Protein 2YNX (pdb70)

Secondary structure (DSSP, 8-state):
-PEEE-TTTHHHHHT-TT-EEEEEEE-TT-HHHHHHHHHHHHHHHHTTTTEEEEEEETTT-HHHHHHTT--SSSEEEEEETTEEEEEEES---HHHHHHHHHHH-/-PEEE-TTTHHHHHS-TT-EEEEEEE-TT-HHHHHHHHHHHHHHHHTTTTEEEEEEETTT-HHHHHHTT--SSSEEEEEETTEEEEEEES---HHHHHHHHHTT-

B-factor: mean 22.59, std 12.69, range [5.46, 85.67]

CATH classification: 3.40.30.10

Foldseek 3Di:
DEAEDDPVCPQVQQQPAQAKEKEWEDAPPDVLSVVCVVLLVVVCVVQPPRYYYYYDHCVRHVVVCVVVVVPDPRKIFIHHNRDTDDMDHTRDDSVVVVVVRVVRD/DAAEDAPVCPCVVQQAAFAKEKEWEDEPPDVQSVVCPVLLVVVCVVCPPHYHYYYYHCVRHVVVCVVVVNDDDRKIFMGGNNHTDDMDHTDDDSVVVVVVVVVRD

Nearest PDB structures (foldseek):
  2ynx-assembly2_B  TM=9.896E-01  e=2.368E-20  synthetic construct
  4ba7-assembly2_B  TM=9.695E-01  e=3.164E-17  synthetic construct
  3dxb-assembly2_D  TM=9.453E-01  e=8.236E-15  Escherichia coli O157:H7
  1fb6-assembly2_B  TM=9.656E-01  e=2.198E-14  Spinacia oleracea
  2o8v-assembly1_B  TM=9.397E-01  e=1.806E-14  Escherichia coli

Radius of gyration: 17.52 Å; Cα contacts (8 Å, |Δi|>4): 389; chains: 2; bounding box: 39×42×45 Å

Sequence (210 aa):
SVVQLNDDENFDDEVIKKNNNNKVVVVDFWAEWCGPCRRMIAPIIEELAKEYAGKVVFGKLNVDENPEIAAKYGIMMSIPTLLLFFKKNGKVVDQLVGAMMPKEALKERIKKYLSVVQLNDDENFDEEVIKKKNNKVVVVDFWAEWCGPCRMIAPIIEEEELLAKKEYAGKKVVFGKLNVDEENPEIAAKYGIMSIPTLLLFFKNGKKVVDQLVGAMPKKEALKERIKKYL

Solvent-accessible surface area: 10588 Å² total; per-residue (Å²): 113,26,46,115,8,55,97,164,36,8,84,119,5,6,138,75,120,125,62,3,0,1,0,2,0,40,1,106,169,7,47,66,3,125,138,0,31,72,32,2,68,89,0,4,143,84,17,68,58,100,6,20,3,1,19,0,12,25,85,134,11,76,81,11,10,78,152,49,51,29,188,61,37,7,4,0,7,0,0,53,97,21,151,60,42,2,39,0,23,12,30,6,33,64,98,5,0,61,84,8,0,91,100,35,119,113,21,54,116,8,44,86,156,39,6,71,128,28,1,115,105,91,129,54,7,0,0,0,1,0,54,0,106,156,8,30,72,3,143,132,0,30,69,29,1,88,83,0,3,162,82,13,72,77,112,6,38,1,0,18,0,16,21,76,128,12,67,114,14,7,74,136,23,1,16,104,46,33,7,3,1,1,0,1,75,66,16,148,32,34,1,4,14,51,24,51,31,91,64,126,50,1,61,105,54,0,100,120,31,105

Structure (mmCIF, N/CA/C/O backbone):
data_2YNX
#
_entry.id   2YNX
#
_cell.length_a   32.153
_cell.length_b   36.294
_cell.length_c   48.118
_cell.angle_alpha   90.76
_cell.angle_beta   107.97
_cell.angle_gamma   111.01
#
_symmetry.space_group_name_H-M   'P 1'
#
loop_
_entity.id
_entity.type
_entity.pdbx_description
1 polymer 'LACA THIOREDOXIN'
2 non-polymer 'ACETATE ION'
3 non-polymer 'SODIUM ION'
4 water water
#
loop_
_atom_site.group_PDB
_atom_site.id
_atom_site.type_symbol
_atom_site.label_atom_id
_atom_site.label_alt_id
_atom_site.label_comp_id
_atom_site.label_asym_id
_atom_site.label_entity_id
_atom_site.label_seq_id
_atom_site.pdbx_PDB_ins_code
_atom_site.Cartn_x
_atom_site.Cartn_y
_atom_site.Cartn_z
_atom_site.occupancy
_atom_site.B_iso_or_equiv
_atom_site.auth_seq_id
_atom_site.auth_comp_id
_atom_site.auth_asym_id
_atom_site.auth_atom_id
_atom_site.pdbx_PDB_model_num
ATOM 1 N N . SER A 1 2 ? -10.186 -7.928 1.927 1.00 45.98 1 SER A N 1
ATOM 2 C CA . SER A 1 2 ? -10.076 -6.523 2.446 1.00 49.37 1 SER A CA 1
ATOM 3 C C . SER A 1 2 ? -9.319 -5.599 1.494 1.00 45.97 1 SER A C 1
ATOM 4 O O . SER A 1 2 ? -8.176 -5.206 1.752 1.00 50.64 1 SER A O 1
ATOM 14 N N . VAL A 1 3 ? -9.972 -5.228 0.406 1.00 31.05 2 VAL A N 1
ATOM 15 C CA . VAL A 1 3 ? -9.400 -4.254 -0.503 1.00 24.98 2 VAL A CA 1
ATOM 16 C C . VAL A 1 3 ? -9.624 -2.869 0.109 1.00 26.85 2 VAL A C 1
ATOM 17 O O . VAL A 1 3 ? -10.667 -2.619 0.699 1.00 34.32 2 VAL A O 1
ATOM 30 N N . VAL A 1 4 ? -8.633 -1.993 0.005 1.00 17.03 3 VAL A N 1
ATOM 31 C CA . VAL A 1 4 ? -8.705 -0.641 0.546 1.00 19.37 3 VAL A CA 1
ATOM 32 C C . VAL A 1 4 ? -9.069 0.363 -0.547 1.00 16.60 3 VAL A C 1
ATOM 33 O O . VAL A 1 4 ? -8.445 0.376 -1.604 1.00 18.38 3 VAL A O 1
ATOM 46 N N . GLN A 1 5 ? -10.040 1.236 -0.299 1.00 19.77 4 GLN A N 1
ATOM 47 C CA . GLN A 1 5 ? -10.299 2.338 -1.227 1.00 17.85 4 GLN A CA 1
ATOM 48 C C . GLN A 1 5 ? -9.312 3.480 -1.007 1.00 20.56 4 GLN A C 1
ATOM 49 O O . GLN A 1 5 ? -9.212 4.029 0.100 1.00 22.60 4 GLN A O 1
ATOM 63 N N . LEU A 1 6 ? -8.588 3.828 -2.073 1.00 12.78 5 LEU A N 1
ATOM 64 C CA . LEU A 1 6 ? -7.516 4.830 -2.024 1.00 14.65 5 LEU A CA 1
ATOM 65 C C . LEU A 1 6 ? -7.920 6.200 -2.559 1.00 19.07 5 LEU A C 1
ATOM 66 O O . LEU A 1 6 ? -8.698 6.320 -3.519 1.00 21.47 5 LEU A O 1
ATOM 82 N N . ASN A 1 7 ? -7.319 7.217 -1.967 1.00 15.03 6 ASN A N 1
ATOM 83 C CA . ASN A 1 7 ? -7.491 8.592 -2.400 1.00 21.10 6 ASN A CA 1
ATOM 84 C C . ASN A 1 7 ? -6.316 9.431 -1.926 1.00 17.32 6 ASN A C 1
ATOM 85 O O . ASN A 1 7 ? -5.337 8.902 -1.413 1.00 18.70 6 ASN A O 1
ATOM 96 N N . ASP A 1 8 ? -6.412 10.751 -2.084 1.00 21.02 7 ASP A N 1
ATOM 97 C CA A ASP A 1 8 ? -5.316 11.639 -1.703 0.34 24.65 7 ASP A CA 1
ATOM 98 C CA B ASP A 1 8 ? -5.325 11.643 -1.705 0.66 25.86 7 ASP A CA 1
ATOM 99 C C . ASP A 1 8 ? -4.943 11.509 -0.230 1.00 22.42 7 ASP A C 1
ATOM 100 O O . ASP A 1 8 ? -3.777 11.652 0.141 1.00 24.14 7 ASP A O 1
ATOM 117 N N . GLU A 1 9 ? -5.928 11.223 0.606 1.00 19.66 8 GLU A N 1
ATOM 118 C CA . GLU A 1 9 ? -5.720 11.154 2.039 1.00 24.21 8 GLU A CA 1
ATOM 119 C C . GLU A 1 9 ? -4.865 9.983 2.504 1.00 31.41 8 GLU A C 1
ATOM 120 O O . GLU A 1 9 ? -4.001 10.158 3.365 1.00 27.04 8 GLU A O 1
ATOM 132 N N . ASN A 1 10 ? -5.093 8.796 1.946 1.00 22.37 9 ASN A N 1
ATOM 133 C CA . AS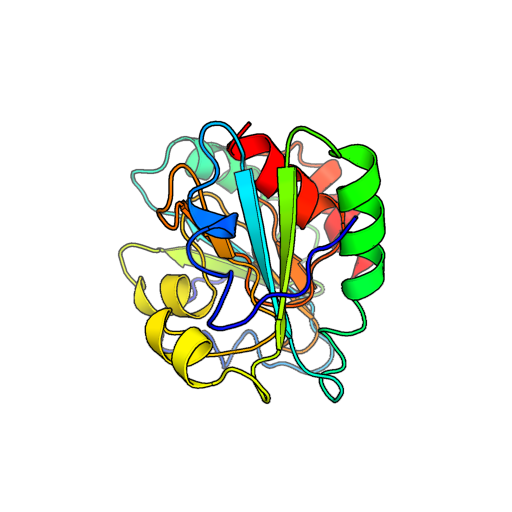N A 1 10 ? -4.402 7.613 2.422 1.00 20.48 9 ASN A CA 1
ATOM 134 C C . ASN A 1 10 ? -3.441 6.950 1.450 1.00 18.64 9 ASN A C 1
ATOM 135 O O . ASN A 1 10 ? -2.882 5.906 1.796 1.00 25.54 9 ASN A O 1
ATOM 146 N N . PHE A 1 11 ? -3.247 7.509 0.247 1.00 14.39 10 PHE A N 1
ATOM 147 C CA . PHE A 1 11 ? -2.469 6.810 -0.786 1.00 16.16 10 PHE A CA 1
ATOM 148 C C . PHE A 1 11 ? -1.043 6.529 -0.300 1.00 19.69 10 PHE A C 1
ATOM 149 O O . PHE A 1 11 ? -0.561 5.412 -0.375 1.00 15.53 10 PHE A O 1
ATOM 166 N N A ASP A 1 12 ? -0.369 7.571 0.182 0.63 22.74 11 ASP A N 1
ATOM 167 N N B ASP A 1 12 ? -0.383 7.563 0.207 0.37 23.53 11 ASP A N 1
ATOM 168 C CA A ASP A 1 12 ? 1.017 7.431 0.630 0.63 27.15 11 ASP A CA 1
ATOM 169 C CA B ASP A 1 12 ? 1.002 7.429 0.640 0.37 25.99 11 ASP A CA 1
ATOM 170 C C A ASP A 1 12 ? 1.133 6.513 1.860 0.63 22.42 11 ASP A C 1
ATOM 171 C C B ASP A 1 12 ? 1.128 6.509 1.857 0.37 22.82 11 ASP A C 1
ATOM 172 O O A ASP A 1 12 ? 2.097 5.756 1.984 0.63 22.18 11 ASP A O 1
ATOM 173 O O B ASP A 1 12 ? 2.092 5.751 1.972 0.37 22.28 11 ASP A O 1
ATOM 190 N N . GLU A 1 13 ? 0.157 6.579 2.762 1.00 19.73 12 GLU A N 1
ATOM 191 C CA . GLU A 1 13 ? 0.128 5.683 3.923 1.00 18.48 12 GLU A CA 1
ATOM 192 C C . GLU A 1 13 ? 0.077 4.218 3.475 1.00 23.35 12 GLU A C 1
ATOM 193 O O . GLU A 1 13 ? 0.850 3.374 3.944 1.00 20.85 12 GLU A O 1
ATOM 206 N N . VAL A 1 14 ? -0.848 3.902 2.563 1.00 14.69 13 VAL A N 1
ATOM 207 C CA . VAL A 1 14 ? -0.966 2.527 2.089 1.00 13.57 13 VAL A CA 1
ATOM 208 C C . VAL A 1 14 ? 0.292 2.061 1.331 1.00 14.61 13 VAL A C 1
ATOM 209 O O . VAL A 1 14 ? 0.775 0.969 1.605 1.00 16.55 13 VAL A O 1
ATOM 222 N N . ILE A 1 15 ? 0.861 2.864 0.425 1.00 12.33 14 ILE A N 1
ATOM 223 C CA . ILE A 1 15 ? 1.963 2.335 -0.388 1.00 18.11 14 ILE A CA 1
ATOM 224 C C . ILE A 1 15 ? 3.284 2.238 0.369 1.00 19.79 14 ILE A C 1
ATOM 225 O O . ILE A 1 15 ? 4.202 1.553 -0.100 1.00 23.03 14 ILE A O 1
ATOM 241 N N . LYS A 1 16 ? 3.383 2.903 1.524 1.00 19.40 15 LYS A N 1
ATOM 242 C CA . LYS A 1 16 ? 4.611 2.873 2.320 1.00 18.87 15 LYS A CA 1
ATOM 243 C C . LYS A 1 16 ? 4.600 1.823 3.438 1.00 21.19 15 LYS A C 1
ATOM 244 O O . LYS A 1 16 ? 5.531 1.786 4.260 1.00 18.65 15 LYS A O 1
ATOM 263 N N . LYS A 1 17 ? 3.559 0.994 3.492 1.00 20.26 16 LYS A N 1
ATOM 264 C CA . LYS A 1 17 ? 3.408 0.055 4.603 1.00 20.54 16 LYS A CA 1
ATOM 265 C C . LYS A 1 17 ? 4.644 -0.843 4.684 1.00 20.82 16 LYS A C 1
ATOM 266 O O . LYS A 1 17 ? 4.996 -1.533 3.746 1.00 24.44 16 LYS A O 1
ATOM 285 N N A ASN A 1 18 ? 5.310 -0.785 5.829 0.27 20.75 17 ASN A N 1
ATOM 286 N N B ASN A 1 18 ? 5.261 -0.866 5.854 0.73 19.76 17 ASN A N 1
ATOM 287 C CA A ASN A 1 18 ? 6.688 -1.255 5.964 0.27 22.13 17 ASN A CA 1
ATOM 288 C CA B ASN A 1 18 ? 6.502 -1.599 6.040 0.73 23.03 17 ASN A CA 1
ATOM 289 C C A ASN A 1 18 ? 7.024 -2.567 5.239 0.27 22.94 17 ASN A C 1
ATOM 290 C C B ASN A 1 18 ? 6.307 -3.095 5.821 0.73 19.56 17 ASN A C 1
ATOM 291 O O A ASN A 1 18 ? 7.643 -2.541 4.174 0.27 25.65 17 ASN A O 1
ATOM 292 O O B ASN A 1 18 ? 5.343 -3.678 6.317 0.73 17.85 17 ASN A O 1
ATOM 307 N N A ASN A 1 19 ? 6.625 -3.700 5.810 0.36 24.61 18 ASN A N 1
ATOM 308 N N B ASN A 1 19 ? 7.236 -3.695 5.078 0.64 25.95 18 ASN A N 1
ATOM 309 C CA A ASN A 1 19 ? 6.960 -5.012 5.242 0.36 29.50 18 ASN A CA 1
ATOM 310 C CA B ASN A 1 19 ? 7.295 -5.152 4.867 0.64 29.27 18 ASN A CA 1
ATOM 311 C C A ASN A 1 19 ? 5.761 -5.640 4.539 0.36 33.67 18 ASN A C 1
ATOM 312 C C B ASN A 1 19 ? 6.037 -5.772 4.234 0.64 34.95 18 ASN A C 1
ATOM 313 O O A ASN A 1 19 ? 5.286 -6.712 4.927 0.36 31.51 18 ASN A O 1
ATOM 314 O O B ASN A 1 19 ? 5.766 -6.966 4.406 0.64 32.43 18 ASN A O 1
ATOM 335 N N . LYS A 1 20 ? 5.276 -4.959 3.504 1.00 28.20 19 LYS A N 1
ATOM 336 C CA . LYS A 1 20 ? 4.153 -5.447 2.718 1.00 27.86 19 LYS A CA 1
ATOM 337 C C . LYS A 1 20 ? 4.475 -5.285 1.234 1.00 24.94 19 LYS A C 1
ATOM 338 O O . LYS A 1 20 ? 5.206 -4.387 0.828 1.00 23.11 19 LYS A O 1
ATOM 358 N N . VAL A 1 21 ? 3.913 -6.164 0.419 1.00 17.20 20 VAL A N 1
ATOM 359 C CA . VAL A 1 21 ? 3.820 -5.907 -0.998 1.00 18.54 20 VAL A CA 1
ATOM 360 C C . VAL A 1 21 ? 2.500 -5.183 -1.140 1.00 16.92 20 VAL A C 1
ATOM 361 O O . VAL A 1 21 ? 1.493 -5.621 -0.589 1.00 21.17 20 VAL A O 1
ATOM 374 N N . VAL A 1 22 ? 2.508 -4.048 -1.823 1.00 12.63 21 VAL A N 1
ATOM 375 C CA . VAL A 1 22 ? 1.262 -3.295 -2.028 1.00 11.27 21 VAL A CA 1
ATOM 376 C C . VAL A 1 22 ? 0.918 -3.274 -3.522 1.00 11.11 21 VAL A C 1
ATOM 377 O O . VAL A 1 22 ? 1.744 -2.890 -4.343 1.00 15.00 21 VAL A O 1
ATOM 390 N N . VAL A 1 23 ? -0.304 -3.687 -3.875 1.00 10.15 22 VAL A N 1
ATOM 391 C CA . VAL A 1 23 ? -0.759 -3.727 -5.242 1.00 9.53 22 VAL A CA 1
ATOM 392 C C . VAL A 1 23 ? -1.867 -2.686 -5.389 1.00 17.02 22 VAL A C 1
ATOM 393 O O . VAL A 1 23 ? -2.836 -2.699 -4.651 1.00 12.25 22 VAL A O 1
ATOM 406 N N . VAL A 1 24 ? -1.672 -1.747 -6.286 1.00 10.80 23 VAL A N 1
ATOM 407 C CA . VAL A 1 24 ? -2.681 -0.685 -6.513 1.00 7.93 23 VAL A CA 1
ATOM 408 C C . VAL A 1 24 ? -3.337 -0.885 -7.873 1.00 8.39 23 VAL A C 1
ATOM 409 O O . VAL A 1 24 ? -2.672 -0.871 -8.913 1.00 10.03 23 VAL A O 1
ATOM 422 N N . ASP A 1 25 ? -4.661 -1.063 -7.866 1.00 8.02 24 ASP A N 1
ATOM 423 C CA . ASP A 1 25 ? -5.465 -1.257 -9.081 1.00 9.51 24 ASP A CA 1
ATOM 424 C C . ASP A 1 25 ? -6.010 0.079 -9.522 1.00 10.61 24 ASP A C 1
ATOM 425 O O . ASP A 1 25 ? -6.872 0.621 -8.842 1.00 9.40 24 ASP A O 1
ATOM 434 N N . PHE A 1 26 ? -5.521 0.582 -10.655 1.00 7.43 25 PHE A N 1
ATOM 435 C CA . PHE A 1 26 ? -6.098 1.783 -11.285 1.00 7.64 25 PHE A CA 1
ATOM 436 C C . PHE A 1 26 ? -7.300 1.420 -12.149 1.00 9.71 25 PHE A C 1
ATOM 437 O O . PHE A 1 26 ? -7.171 0.702 -13.139 1.00 12.33 25 PHE A O 1
ATOM 454 N N . TRP A 1 27 ? -8.466 1.922 -11.787 1.00 8.16 26 TRP A N 1
ATOM 455 C CA . TRP A 1 27 ? -9.682 1.413 -12.405 1.00 9.44 26 TRP A CA 1
ATOM 456 C C . TRP A 1 27 ? -10.698 2.537 -12.601 1.00 10.30 26 TRP A C 1
ATOM 457 O O . TRP A 1 27 ? -10.482 3.665 -12.142 1.00 10.93 26 TRP A O 1
ATOM 478 N N . ALA A 1 28 ? -11.800 2.209 -13.279 1.00 9.96 27 ALA A N 1
ATOM 479 C CA . ALA A 1 28 ? -12.967 3.092 -13.349 1.00 9.24 27 ALA A CA 1
ATOM 480 C C . ALA A 1 28 ? -14.234 2.259 -13.551 1.00 11.36 27 ALA A C 1
ATOM 481 O O . ALA A 1 28 ? -14.182 1.137 -14.084 1.00 13.08 27 ALA A O 1
ATOM 488 N N . GLU A 1 29 ? -15.378 2.817 -13.177 1.00 10.86 28 GLU A N 1
ATOM 489 C CA . GLU A 1 29 ? -16.638 2.074 -13.207 1.00 13.25 28 GLU A CA 1
ATOM 490 C C . GLU A 1 29 ? -17.037 1.597 -14.614 1.00 12.59 28 GLU A C 1
ATOM 491 O O . GLU A 1 29 ? -17.710 0.559 -14.747 1.00 17.74 28 GLU A O 1
ATOM 503 N N . TRP A 1 30 ? -16.629 2.347 -15.629 1.00 12.20 29 TRP A N 1
ATOM 504 C CA . TRP A 1 30 ? -17.068 2.118 -17.009 1.00 14.30 29 TRP A CA 1
ATOM 505 C C . TRP A 1 30 ? -16.116 1.210 -17.764 1.00 17.83 29 TRP A C 1
ATOM 506 O O . TRP A 1 30 ? -16.350 0.878 -18.922 1.00 16.07 29 TRP A O 1
ATOM 527 N N . CYS A 1 31 ? -15.042 0.782 -17.099 1.00 14.58 30 CYS A N 1
ATOM 528 C CA . CYS A 1 31 ? -13.965 0.074 -17.782 1.00 13.13 30 CYS A CA 1
ATOM 529 C C . CYS A 1 31 ? -14.201 -1.423 -17.718 1.00 9.78 30 CYS A C 1
ATOM 530 O O . CYS A 1 31 ? -14.120 -2.030 -16.656 1.00 11.41 30 CYS A O 1
ATOM 537 N N . GLY A 1 32 ? -14.587 -2.015 -18.850 1.00 10.11 31 GLY A N 1
ATOM 538 C CA . GLY A 1 32 ? -14.923 -3.430 -18.865 1.00 11.60 31 GLY A CA 1
ATOM 539 C C . GLY A 1 32 ? -13.818 -4.364 -18.398 1.00 9.35 31 GLY A C 1
ATOM 540 O O . GLY A 1 32 ? -14.037 -5.251 -17.568 1.00 9.62 31 GLY A O 1
ATOM 544 N N . PRO A 1 33 ? -12.61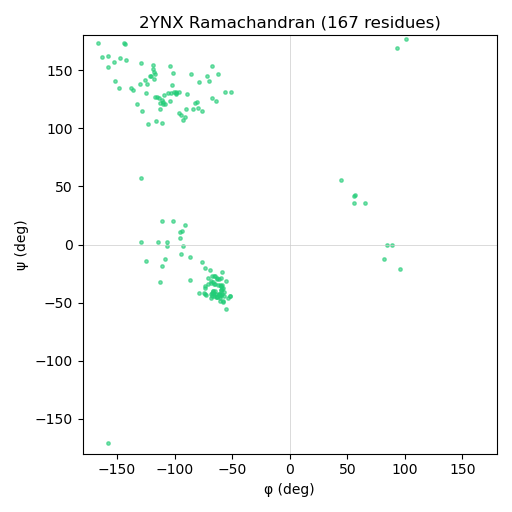1 -4.191 -18.927 1.00 12.75 32 PRO A N 1
ATOM 545 C CA . PRO A 1 33 ? -11.526 -5.057 -18.438 1.00 12.37 32 PRO A CA 1
ATOM 546 C C . PRO A 1 33 ? -11.263 -4.900 -16.943 1.00 11.29 32 PRO A C 1
ATOM 547 O O . PRO A 1 33 ? -10.935 -5.883 -16.250 1.00 11.16 32 PRO A O 1
ATOM 558 N N . CYS A 1 34 ? -11.419 -3.678 -16.424 1.00 9.60 33 CYS A N 1
ATOM 559 C CA . CYS A 1 34 ? -11.270 -3.455 -14.974 1.00 9.71 33 CYS A CA 1
ATOM 560 C C . CYS A 1 34 ? -12.293 -4.257 -14.196 1.00 10.33 33 CYS A C 1
ATOM 561 O O . CYS A 1 34 ? -11.972 -4.824 -13.148 1.00 9.43 33 CYS A O 1
ATOM 568 N N . ARG A 1 35 ? -13.555 -4.297 -14.666 1.00 10.12 34 ARG A N 1
ATOM 569 C CA A ARG A 1 35 ? -14.551 -5.061 -13.952 0.38 9.55 34 ARG A CA 1
ATOM 570 C CA B ARG A 1 35 ? -14.593 -5.069 -14.002 0.62 9.31 34 ARG A CA 1
ATOM 571 C C . ARG A 1 35 ? -14.270 -6.562 -13.998 1.00 10.35 34 ARG A C 1
ATOM 572 O O . ARG A 1 35 ? -14.678 -7.305 -13.106 1.00 10.83 34 ARG A O 1
ATOM 613 N N . MET A 1 36 ? -13.577 -7.006 -15.032 1.00 11.99 35 MET A N 1
ATOM 614 C CA . MET A 1 36 ? -13.291 -8.424 -15.192 1.00 10.24 35 MET A CA 1
ATOM 615 C C . MET A 1 36 ? -12.324 -8.856 -14.078 1.00 9.60 35 MET A C 1
ATOM 616 O O . MET A 1 36 ? -12.463 -9.931 -13.497 1.00 15.12 35 MET A O 1
ATOM 630 N N . ILE A 1 37 ? -11.334 -8.022 -13.799 1.00 9.64 36 ILE A N 1
ATOM 631 C CA . ILE A 1 37 ? -10.318 -8.386 -12.802 1.00 8.25 36 ILE A CA 1
ATOM 632 C C . ILE A 1 37 ? -10.657 -8.056 -11.348 1.00 8.27 36 ILE A C 1
ATOM 633 O O . ILE A 1 37 ? -10.019 -8.564 -10.425 1.00 9.15 36 ILE A O 1
ATOM 649 N N . ALA A 1 38 ? -11.729 -7.272 -11.128 1.00 9.67 37 ALA A N 1
ATOM 650 C CA . ALA A 1 38 ? -12.151 -6.908 -9.786 1.00 12.20 37 ALA A CA 1
ATOM 651 C C . ALA A 1 38 ? -12.361 -8.118 -8.842 1.00 14.71 37 ALA A C 1
ATOM 652 O O . ALA A 1 38 ? -11.859 -8.114 -7.729 1.00 10.52 37 ALA A O 1
ATOM 659 N N . PRO A 1 39 ? -13.049 -9.167 -9.300 1.00 11.54 38 PRO A N 1
ATOM 660 C CA . PRO A 1 39 ? -13.249 -10.325 -8.426 1.00 11.99 38 PRO A CA 1
ATOM 661 C C . PRO A 1 39 ? -11.996 -11.131 -8.176 1.00 15.85 38 PRO A C 1
ATOM 662 O O . PRO A 1 39 ? -11.889 -11.741 -7.112 1.00 12.55 38 PRO A O 1
ATOM 673 N N . ILE A 1 40 ? -11.074 -11.124 -9.139 1.00 9.07 39 ILE A N 1
ATOM 674 C CA . ILE A 1 40 ? -9.792 -11.808 -9.024 1.00 10.61 39 ILE A CA 1
ATOM 675 C C . ILE A 1 40 ? -8.980 -11.135 -7.924 1.00 10.40 39 ILE A C 1
ATOM 676 O O . ILE A 1 40 ? -8.365 -11.792 -7.061 1.00 12.46 39 ILE A O 1
ATOM 692 N N . ILE A 1 41 ? -8.987 -9.807 -7.940 1.00 11.08 40 ILE A N 1
ATOM 693 C CA . ILE A 1 41 ? -8.327 -9.044 -6.900 1.00 8.93 40 ILE A CA 1
ATOM 694 C C . ILE A 1 41 ? -8.934 -9.345 -5.513 1.00 10.48 40 ILE A C 1
ATOM 695 O O . ILE A 1 41 ? -8.180 -9.545 -4.543 1.00 13.22 40 ILE A O 1
ATOM 711 N N . GLU A 1 42 ? -10.262 -9.356 -5.409 1.00 12.33 41 GLU A N 1
ATOM 712 C CA . GLU A 1 42 ? -10.917 -9.680 -4.121 1.00 15.05 41 GLU A CA 1
ATOM 713 C C . GLU A 1 42 ? -10.493 -11.055 -3.599 1.00 12.43 41 GLU A C 1
ATOM 714 O O . GLU A 1 42 ? -10.311 -11.237 -2.388 1.00 15.76 41 GLU A O 1
ATOM 726 N N . GLU A 1 43 ? -10.384 -12.032 -4.490 1.00 13.17 42 GLU A N 1
ATOM 727 C CA . GLU A 1 43 ? -10.021 -13.392 -4.083 1.00 11.31 42 GLU A CA 1
ATOM 728 C C . GLU A 1 43 ? -8.575 -13.436 -3.588 1.00 15.46 42 GLU A C 1
ATOM 729 O O . GLU A 1 43 ? -8.283 -14.007 -2.547 1.00 11.48 42 GLU A O 1
ATOM 741 N N . LEU A 1 44 ? -7.668 -12.814 -4.331 1.00 12.08 43 LEU A N 1
ATOM 742 C CA . LEU A 1 44 ? -6.275 -12.780 -3.905 1.00 12.81 43 LEU A CA 1
ATOM 743 C C . LEU A 1 44 ? -6.091 -11.951 -2.620 1.00 16.23 43 LEU A C 1
ATOM 744 O O . LEU A 1 44 ? -5.213 -12.255 -1.814 1.00 10.98 43 LEU A O 1
ATOM 760 N N . ALA A 1 45 ? -6.908 -10.909 -2.419 1.00 14.64 44 ALA A N 1
ATOM 761 C CA . ALA A 1 45 ? -6.804 -10.118 -1.192 1.00 12.49 44 ALA A CA 1
ATOM 762 C C . ALA A 1 45 ? -7.116 -11.019 0.014 1.00 15.75 44 ALA A C 1
ATOM 763 O O . ALA A 1 45 ? -6.555 -10.851 1.091 1.00 15.65 44 ALA A O 1
ATOM 770 N N . LYS A 1 46 ? -8.026 -11.973 -0.146 1.00 12.85 45 LYS A N 1
ATOM 771 C CA . LYS A 1 46 ? -8.283 -12.899 0.945 1.00 13.98 45 LYS A CA 1
ATOM 772 C C . LYS A 1 46 ? -7.132 -13.915 1.132 1.00 13.25 45 LYS A C 1
ATOM 773 O O . LYS A 1 46 ? -6.728 -14.205 2.260 1.00 14.68 45 LYS A O 1
ATOM 792 N N . GLU A 1 47 ? -6.621 -14.452 0.029 1.00 14.17 46 GLU A N 1
ATOM 793 C CA . GLU A 1 47 ? -5.617 -15.501 0.075 1.00 14.78 46 GLU A CA 1
ATOM 794 C C . GLU A 1 47 ? -4.332 -14.973 0.682 1.00 20.93 46 GLU A C 1
ATOM 795 O O . GLU A 1 47 ? -3.634 -15.711 1.361 1.00 17.77 46 GLU A O 1
ATOM 807 N N . TYR A 1 48 ? -4.036 -13.697 0.435 1.00 11.97 47 TYR A N 1
ATOM 808 C CA . TYR A 1 48 ? -2.802 -13.089 0.887 1.00 12.85 47 TYR A CA 1
ATOM 809 C C . TYR A 1 48 ? -2.995 -12.043 1.975 1.00 13.80 47 TYR A C 1
ATOM 810 O O . TYR A 1 48 ? -2.088 -11.238 2.213 1.00 17.74 47 TYR A O 1
ATOM 828 N N . ALA A 1 49 ? -4.140 -12.085 2.677 1.00 14.56 48 ALA A N 1
ATOM 829 C CA . ALA A 1 49 ? -4.400 -11.105 3.743 1.00 18.48 48 ALA A CA 1
ATOM 830 C C . ALA A 1 49 ? -3.264 -11.148 4.761 1.00 17.30 48 ALA A C 1
ATOM 831 O O . ALA A 1 49 ? -2.852 -12.224 5.194 1.00 19.95 48 ALA A O 1
ATOM 838 N N . GLY A 1 50 ? -2.738 -9.988 5.110 1.00 20.50 49 GLY A N 1
ATOM 839 C CA . GLY A 1 50 ? -1.662 -9.947 6.079 1.00 28.11 49 GLY A CA 1
ATOM 840 C C . GLY A 1 50 ? -0.284 -9.895 5.448 1.00 34.98 49 GLY A C 1
ATOM 841 O O . GLY A 1 50 ? 0.678 -9.474 6.102 1.00 35.96 49 GLY A O 1
ATOM 845 N N . LYS A 1 51 ? -0.176 -10.312 4.186 1.00 19.91 50 LYS A N 1
ATOM 846 C CA . LYS A 1 51 ? 1.111 -10.301 3.495 1.00 12.51 50 LYS A CA 1
ATOM 847 C C . LYS A 1 51 ? 1.133 -9.303 2.362 1.00 17.96 50 LYS A C 1
ATOM 848 O O . LYS A 1 51 ? 2.189 -8.721 2.019 1.00 16.91 50 LYS A O 1
ATOM 867 N N . VAL A 1 52 ? -0.031 -9.132 1.751 1.00 12.42 51 VAL A N 1
ATOM 868 C CA . VAL A 1 52 ? -0.146 -8.250 0.619 1.00 18.58 51 VAL A CA 1
ATOM 869 C C . VAL A 1 52 ? -1.323 -7.306 0.860 1.00 17.62 51 VAL A C 1
ATOM 870 O O . VAL A 1 52 ? -2.370 -7.723 1.311 1.00 18.38 51 VAL A O 1
ATOM 883 N N . VAL A 1 53 ? -1.156 -6.037 0.539 1.00 12.53 52 VAL A N 1
ATOM 884 C CA . VAL A 1 53 ? -2.266 -5.089 0.646 1.00 18.67 52 VAL A CA 1
ATOM 885 C C . VAL A 1 53 ? -2.744 -4.687 -0.746 1.00 15.09 52 VAL A C 1
ATOM 886 O O . VAL A 1 53 ? -1.934 -4.304 -1.577 1.00 13.58 52 VAL A O 1
ATOM 899 N N . PHE A 1 54 ? -4.049 -4.790 -0.996 1.00 12.72 53 PHE A N 1
ATOM 900 C CA . PHE A 1 54 ? -4.614 -4.420 -2.303 1.00 13.50 53 PHE A CA 1
ATOM 901 C C . PHE A 1 54 ? -5.398 -3.130 -2.182 1.00 14.29 53 PHE A C 1
ATOM 902 O O . PHE A 1 54 ? -6.343 -3.056 -1.394 1.00 18.91 53 PHE A O 1
ATOM 919 N N . GLY A 1 55 ? -5.007 -2.120 -2.944 1.00 12.88 54 GLY A N 1
ATOM 920 C CA . GLY A 1 55 ? -5.732 -0.850 -2.922 1.00 15.03 54 GLY A CA 1
ATOM 921 C C . GLY A 1 55 ? -6.343 -0.532 -4.274 1.00 17.31 54 GLY A C 1
ATOM 922 O O . GLY A 1 55 ? -5.802 -0.890 -5.321 1.00 15.90 54 GLY A O 1
ATOM 926 N N . LYS A 1 56 ? -7.500 0.124 -4.246 1.00 15.15 55 LYS A N 1
ATOM 927 C CA . LYS A 1 56 ? -8.173 0.522 -5.471 1.00 13.89 55 LYS A CA 1
ATOM 928 C C . LYS A 1 56 ? -8.140 2.034 -5.653 1.00 9.81 55 LYS A C 1
ATOM 929 O O . LYS A 1 56 ? -8.560 2.802 -4.759 1.00 12.55 55 LYS A O 1
ATOM 948 N N . LEU A 1 57 ? -7.620 2.452 -6.800 1.00 8.44 56 LEU A N 1
ATOM 949 C CA . LEU A 1 57 ? -7.498 3.883 -7.147 1.00 8.62 56 LEU A CA 1
ATOM 950 C C . LEU A 1 57 ? -8.374 4.186 -8.363 1.00 8.85 56 LEU A C 1
ATOM 951 O O . LEU A 1 57 ? -8.095 3.750 -9.466 1.00 11.00 56 LEU A O 1
ATOM 967 N N . ASN A 1 58 ? -9.493 4.859 -8.120 1.00 10.50 57 ASN A N 1
ATOM 968 C CA . ASN A 1 58 ? -10.405 5.198 -9.186 1.00 10.29 57 ASN A CA 1
ATOM 969 C C . ASN A 1 58 ? -9.871 6.421 -9.909 1.00 10.12 57 ASN A C 1
ATOM 970 O O . ASN A 1 58 ? -9.752 7.506 -9.303 1.00 11.18 57 ASN A O 1
ATOM 981 N N . VAL A 1 59 ? -9.559 6.254 -11.194 1.00 9.78 58 VAL A N 1
ATOM 982 C CA . VAL A 1 59 ? -8.871 7.294 -11.929 1.00 9.67 58 VAL A CA 1
ATOM 983 C C . VAL A 1 59 ? -9.783 8.485 -12.253 1.00 10.46 58 VAL A C 1
ATOM 984 O O . VAL A 1 59 ? -9.275 9.545 -12.543 1.00 11.34 58 VAL A O 1
ATOM 997 N N . ASP A 1 60 ? -11.094 8.288 -12.216 1.00 11.04 59 ASP A N 1
ATOM 998 C CA . ASP A 1 60 ? -12.011 9.409 -12.472 1.00 12.04 59 ASP A CA 1
ATOM 999 C C . ASP A 1 60 ? -12.021 10.360 -11.271 1.00 16.46 59 ASP A C 1
ATOM 1000 O O . ASP A 1 60 ? -12.166 11.590 -11.411 1.00 15.54 59 ASP A O 1
ATOM 1009 N N . GLU A 1 61 ? -11.900 9.759 -10.089 1.00 13.38 60 GLU A N 1
ATOM 1010 C CA . GLU A 1 61 ? -11.977 10.444 -8.806 1.00 13.89 60 GLU A CA 1
ATOM 1011 C C . GLU A 1 61 ? -10.626 11.009 -8.365 1.00 13.66 60 GLU A C 1
ATOM 1012 O O . GLU A 1 61 ? -10.553 12.053 -7.709 1.00 14.37 60 GLU A O 1
ATOM 1024 N N . ASN A 1 62 ? -9.560 10.333 -8.765 1.00 12.28 61 ASN A N 1
ATOM 1025 C CA . ASN A 1 62 ? -8.198 10.737 -8.406 1.00 13.61 61 ASN A CA 1
ATOM 1026 C C . ASN A 1 62 ? -7.251 10.817 -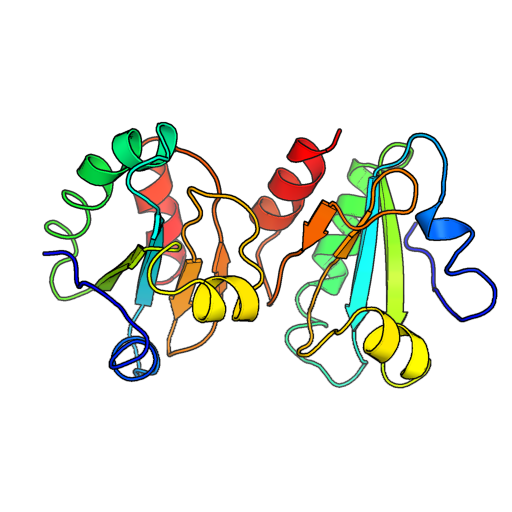9.625 1.00 16.36 61 ASN A C 1
ATOM 1027 O O . ASN A 1 62 ? -6.226 10.141 -9.679 1.00 13.90 61 ASN A O 1
ATOM 1038 N N . PRO A 1 63 ? -7.597 11.633 -10.625 1.00 12.32 62 PRO A N 1
ATOM 1039 C CA . PRO A 1 63 ? -6.775 11.752 -11.838 1.00 14.12 62 PRO A CA 1
ATOM 1040 C C . PRO A 1 63 ? -5.342 12.209 -11.578 1.00 15.10 62 PRO A C 1
ATOM 1041 O O . PRO A 1 63 ? -4.441 11.742 -12.285 1.00 18.57 62 PRO A O 1
ATOM 1052 N N . GLU A 1 64 ? -5.132 13.087 -10.588 1.00 16.15 63 GLU A N 1
ATOM 1053 C CA . GLU A 1 64 ? -3.794 13.570 -10.255 1.00 14.83 63 GLU A CA 1
ATOM 1054 C C . GLU A 1 64 ? -2.883 12.420 -9.864 1.00 13.70 63 GLU A C 1
ATOM 1055 O O . GLU A 1 64 ? -1.672 12.454 -10.129 1.00 12.42 63 GLU A O 1
ATOM 1067 N N . ILE A 1 65 ? -3.444 11.420 -9.194 1.00 14.59 64 ILE A N 1
ATOM 1068 C CA . ILE A 1 65 ? -2.624 10.276 -8.739 1.00 19.16 64 ILE A CA 1
ATOM 1069 C C . ILE A 1 65 ? -2.257 9.372 -9.921 1.00 15.22 64 ILE A C 1
ATOM 1070 O O . ILE A 1 65 ? -1.094 8.933 -10.044 1.00 15.87 64 ILE A O 1
ATOM 1086 N N . ALA A 1 66 ? -3.216 9.114 -10.804 1.00 11.39 65 ALA A N 1
ATOM 1087 C CA . ALA A 1 66 ? -2.906 8.391 -12.046 1.00 12.07 65 ALA A CA 1
ATOM 1088 C C . ALA A 1 66 ? -1.851 9.139 -12.884 1.00 16.38 65 ALA A C 1
ATOM 1089 O O . ALA A 1 66 ? -0.939 8.534 -13.458 1.00 15.15 65 ALA A O 1
ATOM 1096 N N . ALA A 1 67 ? -1.987 10.455 -12.975 1.00 13.88 66 ALA A N 1
ATOM 1097 C CA . ALA A 1 67 ? -0.994 11.257 -13.703 1.00 16.64 66 ALA A CA 1
ATOM 1098 C C . ALA A 1 67 ? 0.398 11.114 -13.078 1.00 13.99 66 ALA A C 1
ATOM 1099 O O . ALA A 1 67 ? 1.410 11.004 -13.778 1.00 17.28 66 ALA A O 1
ATOM 1106 N N . LYS A 1 68 ? 0.453 11.177 -11.758 1.00 12.60 67 LYS A N 1
ATOM 1107 C CA . LYS A 1 68 ? 1.728 11.187 -11.047 1.00 13.70 67 LYS A CA 1
ATOM 1108 C C . LYS A 1 68 ? 2.515 9.921 -11.360 1.00 13.58 67 LYS A C 1
ATOM 1109 O O . LYS A 1 68 ? 3.757 9.950 -11.520 1.00 16.37 67 LYS A O 1
ATOM 1128 N N . TYR A 1 69 ? 1.792 8.805 -11.441 1.00 11.92 68 TYR A N 1
ATOM 1129 C CA . TYR A 1 69 ? 2.435 7.507 -11.691 1.00 11.24 68 TYR A CA 1
ATOM 1130 C C . TYR A 1 69 ? 2.478 7.128 -13.178 1.00 16.34 68 TYR A C 1
ATOM 1131 O O . TYR A 1 69 ? 2.818 5.993 -13.524 1.00 17.23 68 TYR A O 1
ATOM 1149 N N . GLY A 1 70 ? 2.159 8.088 -14.034 1.00 14.08 69 GLY A N 1
ATOM 1150 C CA . GLY A 1 70 ? 2.234 7.912 -15.467 1.00 17.30 69 GLY A CA 1
ATOM 1151 C C . GLY A 1 70 ? 1.413 6.742 -15.991 1.00 20.74 69 GLY A C 1
ATOM 1152 O O . GLY A 1 70 ? 1.880 5.994 -16.874 1.00 15.09 69 GLY A O 1
ATOM 1156 N N . ILE A 1 71 ? 0.186 6.596 -15.459 1.00 9.61 70 ILE A N 1
ATOM 1157 C CA . ILE A 1 71 ? -0.714 5.525 -15.858 1.00 8.17 70 ILE A CA 1
ATOM 1158 C C . ILE A 1 71 ? -1.375 5.897 -17.195 1.00 12.35 70 ILE A C 1
ATOM 1159 O O . ILE A 1 71 ? -2.389 6.657 -17.235 1.00 11.95 70 ILE A O 1
ATOM 1175 N N A MET A 1 72 ? -0.823 5.371 -18.285 0.34 9.32 71 MET A N 1
ATOM 1176 N N B MET A 1 72 ? -0.820 5.346 -18.271 0.66 7.80 71 MET A N 1
ATOM 1177 C CA A MET A 1 72 ? -1.275 5.733 -19.627 0.34 10.17 71 MET A CA 1
ATOM 1178 C CA B MET A 1 72 ? -1.233 5.670 -19.636 0.66 8.15 71 MET A CA 1
ATOM 1179 C C A MET A 1 72 ? -2.478 4.906 -20.106 0.34 8.47 71 MET A C 1
ATOM 1180 C C B MET A 1 72 ? -2.469 4.900 -20.104 0.66 8.46 71 MET A C 1
ATOM 1181 O O A MET A 1 72 ? -3.147 5.274 -21.078 0.34 8.42 71 MET A O 1
ATOM 1182 O O B MET A 1 72 ? -3.142 5.289 -21.070 0.66 8.22 71 MET A O 1
ATOM 1209 N N . SER A 1 73 ? -2.744 3.789 -19.436 1.00 8.24 72 SER A N 1
ATOM 1210 C CA . SER A 1 73 ? -3.844 2.926 -19.806 1.00 10.27 72 SER A CA 1
ATOM 1211 C C . SER A 1 73 ? -4.402 2.217 -18.574 1.00 8.31 72 SER A C 1
ATOM 1212 O O . SER A 1 73 ? -3.662 1.826 -17.672 1.00 10.34 72 SER A O 1
ATOM 1221 N N . ILE A 1 74 ? -5.704 2.004 -18.540 1.00 7.09 73 ILE A N 1
ATOM 1222 C CA . ILE A 1 74 ? -6.291 1.106 -17.524 1.00 7.07 73 ILE A CA 1
ATOM 1223 C C . ILE A 1 74 ? -6.999 -0.086 -18.216 1.00 8.87 73 ILE A C 1
ATOM 1224 O O . ILE A 1 74 ? -7.498 0.045 -19.336 1.00 9.38 73 ILE A O 1
ATOM 1240 N N . PRO A 1 75 ? -7.048 -1.244 -17.542 1.00 8.05 74 PRO A N 1
ATOM 1241 C CA . PRO A 1 75 ? -6.526 -1.531 -16.203 1.00 7.82 74 PRO A CA 1
ATOM 1242 C C . PRO A 1 75 ? -4.986 -1.555 -16.145 1.00 9.08 74 PRO A C 1
ATOM 1243 O O . PRO A 1 75 ? -4.366 -1.989 -17.098 1.00 7.64 74 PRO A O 1
ATOM 1254 N N . THR A 1 76 ? -4.414 -1.013 -15.071 1.00 7.38 75 THR A N 1
ATOM 1255 C CA . THR A 1 76 ? -2.996 -1.185 -14.704 1.00 6.10 75 THR A CA 1
ATOM 1256 C C . THR A 1 76 ? -2.943 -1.462 -13.206 1.00 8.56 75 THR A C 1
ATOM 1257 O O . THR A 1 76 ? -3.638 -0.829 -12.413 1.00 7.31 75 THR A O 1
ATOM 1268 N N . LEU A 1 77 ? -2.169 -2.485 -12.836 1.00 5.91 76 LEU A N 1
ATOM 1269 C CA A LEU A 1 77 ? -1.856 -2.744 -11.444 0.39 7.86 76 LEU A CA 1
ATOM 1270 C CA B LEU A 1 77 ? -1.850 -2.782 -11.449 0.61 8.44 76 LEU A CA 1
ATOM 1271 C C . LEU A 1 77 ? -0.394 -2.411 -11.216 1.00 9.93 76 LEU A C 1
ATOM 1272 O O . LEU A 1 77 ? 0.479 -2.927 -11.911 1.00 10.08 76 LEU A O 1
ATOM 1303 N N . LEU A 1 78 ? -0.128 -1.520 -10.247 1.00 8.61 77 LEU A N 1
ATOM 1304 C CA . LEU A 1 78 ? 1.252 -1.181 -9.874 1.00 8.30 77 LEU A CA 1
ATOM 1305 C C . LEU A 1 78 ? 1.600 -1.902 -8.599 1.00 11.77 77 LEU A C 1
ATOM 1306 O O . LEU A 1 78 ? 0.798 -1.980 -7.665 1.00 12.28 77 LEU A O 1
ATOM 1322 N N . PHE A 1 79 ? 2.803 -2.450 -8.544 1.00 12.68 78 PHE A N 1
ATOM 1323 C CA . PHE A 1 79 ? 3.288 -3.105 -7.349 1.00 14.89 78 PHE A CA 1
ATOM 1324 C C . PHE A 1 79 ? 4.331 -2.248 -6.637 1.00 13.40 78 PHE A C 1
ATOM 1325 O O . PHE A 1 79 ? 5.288 -1.768 -7.262 1.00 14.42 78 PHE A O 1
ATOM 1342 N N . PHE A 1 80 ? 4.137 -2.069 -5.339 1.00 12.97 79 PHE A N 1
ATOM 1343 C CA . PHE A 1 80 ? 5.074 -1.311 -4.520 1.00 19.84 79 PHE A CA 1
ATOM 1344 C C . PHE A 1 80 ? 5.695 -2.172 -3.439 1.00 18.36 79 PHE A C 1
ATOM 1345 O O . PHE A 1 80 ? 5.067 -3.088 -2.884 1.00 17.53 79 PHE A O 1
ATOM 136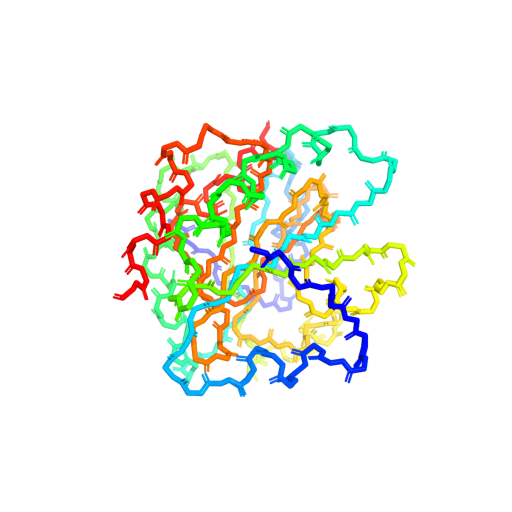2 N N . LYS A 1 81 ? 6.931 -1.826 -3.103 1.00 27.23 80 LYS A N 1
ATOM 1363 C CA A LYS A 1 81 ? 7.649 -2.430 -1.996 0.17 30.09 80 LYS A CA 1
ATOM 1364 C CA B LYS A 1 81 ? 7.604 -2.427 -1.972 0.83 28.73 80 LYS A CA 1
ATOM 1365 C C . LYS A 1 81 ? 8.383 -1.302 -1.307 1.00 35.14 80 LYS A C 1
ATOM 1366 O O . LYS A 1 81 ? 9.203 -0.639 -1.941 1.00 30.42 80 LYS A O 1
ATOM 1403 N N . ASN A 1 82 ? 8.065 -1.066 -0.041 1.00 38.02 81 ASN A N 1
ATOM 1404 C CA . ASN A 1 82 ? 8.694 0.008 0.710 1.00 49.71 81 ASN A CA 1
ATOM 1405 C C . ASN A 1 82 ? 8.529 1.358 0.026 1.00 43.35 81 ASN A C 1
ATOM 1406 O O . ASN A 1 82 ? 9.458 2.163 -0.028 1.00 39.75 81 ASN A O 1
ATOM 1417 N N . GLY A 1 83 ? 7.340 1.612 -0.501 1.00 36.70 82 GLY A N 1
ATOM 1418 C CA . GLY A 1 83 ? 7.031 2.940 -0.986 1.00 34.01 82 GLY A CA 1
ATOM 1419 C C . GLY A 1 83 ? 7.506 3.211 -2.398 1.00 32.43 82 GLY A C 1
ATOM 1420 O O . GLY A 1 83 ? 7.264 4.297 -2.913 1.00 33.55 82 GLY A O 1
ATOM 1424 N N . LYS A 1 84 ? 8.159 2.235 -3.037 1.00 27.97 83 LYS A N 1
ATOM 1425 C CA . LYS A 1 84 ? 8.593 2.402 -4.430 1.00 22.12 83 LYS A CA 1
ATOM 1426 C C . LYS A 1 84 ? 8.005 1.374 -5.399 1.00 23.26 83 LYS A C 1
ATOM 1427 O O . LYS A 1 84 ? 7.816 0.213 -5.042 1.00 20.29 83 LYS A O 1
ATOM 1446 N N . VAL A 1 85 ? 7.730 1.817 -6.630 1.00 25.57 84 VAL A N 1
ATOM 1447 C CA . VAL A 1 85 ? 7.247 0.925 -7.683 1.00 25.24 84 VAL A CA 1
ATOM 1448 C C . VAL A 1 85 ? 8.308 -0.109 -8.028 1.00 24.02 84 VAL A C 1
ATOM 1449 O O . VAL A 1 85 ? 9.449 0.236 -8.382 1.00 27.08 84 VAL A O 1
ATOM 1462 N N . VAL A 1 86 ? 7.934 -1.376 -7.914 1.00 17.06 85 VAL A N 1
ATOM 1463 C CA . VAL A 1 86 ? 8.801 -2.471 -8.329 1.00 21.74 85 VAL A CA 1
ATOM 1464 C C . VAL A 1 86 ? 8.333 -3.235 -9.562 1.00 25.04 85 VAL A C 1
ATOM 1465 O O . VAL A 1 86 ? 9.128 -3.922 -10.178 1.00 18.08 85 VAL A O 1
ATOM 1478 N N . ASP A 1 87 ? 7.055 -3.126 -9.934 1.00 16.54 86 ASP A N 1
ATOM 1479 C CA . ASP A 1 87 ? 6.564 -3.875 -11.081 1.00 15.01 86 ASP A CA 1
ATOM 1480 C C . ASP A 1 87 ? 5.198 -3.332 -11.477 1.00 11.15 86 ASP A C 1
ATOM 1481 O O . ASP A 1 87 ? 4.654 -2.444 -10.811 1.00 12.60 86 ASP A O 1
ATOM 1490 N N . GLN A 1 88 ? 4.689 -3.823 -12.598 1.00 11.49 87 GLN A N 1
ATOM 1491 C CA . GLN A 1 88 ? 3.372 -3.430 -13.052 1.00 11.45 87 GLN A CA 1
ATOM 1492 C C . GLN A 1 88 ? 2.830 -4.513 -13.989 1.00 15.21 87 GLN A C 1
ATOM 1493 O O . GLN A 1 88 ? 3.569 -5.253 -14.658 1.00 15.94 87 GLN A O 1
ATOM 1507 N N . LEU A 1 89 ? 1.514 -4.603 -14.028 1.00 7.77 88 LEU A N 1
ATOM 1508 C CA . LEU A 1 89 ? 0.846 -5.504 -14.928 1.00 9.34 88 LEU A CA 1
ATOM 1509 C C . LEU A 1 89 ? -0.158 -4.623 -15.649 1.00 14.30 88 LEU A C 1
ATOM 1510 O O . LEU A 1 89 ? -1.066 -4.071 -15.015 1.00 12.28 88 LEU A O 1
ATOM 1526 N N . VAL A 1 90 ? 0.035 -4.464 -16.946 1.00 11.00 89 VAL A N 1
ATOM 1527 C CA . VAL A 1 90 ? -0.895 -3.686 -17.780 1.00 7.37 89 VAL A CA 1
ATOM 1528 C C . VAL A 1 90 ? -1.869 -4.599 -18.535 1.00 17.63 89 VAL A C 1
ATOM 1529 O O . VAL A 1 90 ? -1.439 -5.569 -19.157 1.00 19.60 89 VAL A O 1
ATOM 1542 N N . GLY A 1 91 ? -3.164 -4.292 -18.467 1.00 9.97 90 GLY A N 1
ATOM 1543 C CA . GLY A 1 91 ? -4.181 -5.104 -19.143 1.00 12.05 90 GLY A CA 1
ATOM 1544 C C . GLY A 1 91 ? -4.960 -6.075 -18.252 1.00 15.07 90 GLY A C 1
ATOM 1545 O O . GLY A 1 91 ? -4.692 -6.213 -17.062 1.00 14.57 90 GLY A O 1
ATOM 1549 N N . ALA A 1 92 ? -5.936 -6.782 -18.834 1.00 15.02 91 ALA A N 1
ATOM 1550 C CA . ALA A 1 92 ? -6.819 -7.682 -18.051 1.00 17.84 91 ALA A CA 1
ATOM 1551 C C . ALA A 1 92 ? -6.422 -9.178 -18.004 1.00 24.21 91 ALA A C 1
ATOM 1552 O O . ALA A 1 92 ? -7.012 -10.019 -18.688 1.00 27.43 91 ALA A O 1
ATOM 1559 N N A MET A 1 93 ? -5.501 -9.475 -17.099 0.63 13.81 92 MET A N 1
ATOM 1560 N N B MET A 1 93 ? -5.446 -9.502 -17.168 0.37 13.22 92 MET A N 1
ATOM 1561 C CA A MET A 1 93 ? -4.825 -10.757 -16.957 0.63 12.50 92 MET A CA 1
ATOM 1562 C CA B MET A 1 93 ? -4.860 -10.837 -17.116 0.37 11.85 92 MET A CA 1
ATOM 1563 C C A MET A 1 93 ? -5.584 -11.758 -16.079 0.63 9.12 92 MET A C 1
ATOM 1564 C C B MET A 1 93 ? -5.592 -11.756 -16.153 0.37 12.67 92 MET A C 1
ATOM 1565 O O A MET A 1 93 ? -6.456 -11.372 -15.307 0.63 12.70 92 MET A O 1
ATOM 1566 O O B MET A 1 93 ? -6.439 -11.314 -15.381 0.37 14.41 92 MET A O 1
ATOM 1593 N N . PRO A 1 94 ? -5.270 -13.048 -16.203 1.00 9.93 93 PRO A N 1
ATOM 1594 C CA . PRO A 1 94 ? -5.923 -14.018 -15.311 1.00 10.06 93 PRO A CA 1
ATOM 1595 C C . PRO A 1 94 ? -5.305 -14.035 -13.928 1.00 9.73 93 PRO A C 1
ATOM 1596 O O . PRO A 1 94 ? -4.240 -13.473 -13.728 1.00 10.07 93 PRO A O 1
ATOM 1607 N N . LYS A 1 95 ? -5.949 -14.728 -12.996 1.00 10.30 94 LYS A N 1
ATOM 1608 C CA . LYS A 1 95 ? -5.477 -14.801 -11.624 1.00 10.07 94 LYS A CA 1
ATOM 1609 C C . LYS A 1 95 ? -3.996 -15.217 -11.482 1.00 11.39 94 LYS A C 1
ATOM 1610 O O . LYS A 1 95 ? -3.240 -14.627 -10.687 1.00 12.48 94 LYS A O 1
ATOM 1629 N N . GLU A 1 96 ? -3.605 -16.233 -12.248 1.00 14.72 95 GLU A N 1
ATOM 1630 C CA . GLU A 1 96 ? -2.245 -16.792 -12.184 1.00 16.30 95 GLU A CA 1
ATOM 1631 C C . GLU A 1 96 ? -1.175 -15.744 -12.470 1.00 15.48 95 GLU A C 1
ATOM 1632 O O . GLU A 1 96 ? -0.103 -15.757 -11.858 1.00 17.37 95 GLU A O 1
ATOM 1644 N N . ALA A 1 97 ? -1.455 -14.843 -13.409 1.00 12.93 96 ALA A N 1
ATOM 1645 C CA . ALA A 1 97 ? -0.478 -13.831 -13.766 1.00 12.16 96 ALA A CA 1
ATOM 1646 C C . ALA A 1 97 ? -0.255 -12.850 -12.598 1.00 13.90 96 ALA A C 1
ATOM 1647 O O . ALA A 1 97 ? 0.873 -12.461 -12.301 1.00 13.22 96 ALA A O 1
ATOM 1654 N N . LEU A 1 98 ? -1.339 -12.409 -11.967 1.00 11.08 97 LEU A N 1
ATOM 1655 C CA . LEU A 1 98 ? -1.259 -11.532 -10.806 1.00 9.17 97 LEU A CA 1
ATOM 1656 C C . LEU A 1 98 ? -0.623 -12.284 -9.628 1.00 11.77 97 LEU A C 1
ATOM 1657 O O . LEU A 1 98 ? 0.231 -11.744 -8.909 1.00 12.54 97 LEU A O 1
ATOM 1673 N N . LYS A 1 99 ? -1.007 -13.543 -9.429 1.00 10.42 98 LYS A N 1
ATOM 1674 C CA . LYS A 1 99 ? -0.439 -14.300 -8.315 1.00 10.18 98 LYS A CA 1
ATOM 1675 C C . LYS A 1 99 ? 1.081 -14.435 -8.434 1.00 10.83 98 LYS A C 1
ATOM 1676 O O . LYS A 1 99 ? 1.815 -14.331 -7.441 1.00 14.92 98 LYS A O 1
ATOM 1695 N N . GLU A 1 100 ? 1.567 -14.716 -9.628 1.00 14.71 99 GLU A N 1
ATOM 1696 C CA . GLU A 1 100 ? 3.004 -14.943 -9.774 1.00 20.55 99 GLU A CA 1
ATOM 1697 C C . GLU A 1 100 ? 3.805 -13.642 -9.604 1.00 15.53 99 GLU A C 1
ATOM 1698 O O . GLU A 1 100 ? 4.917 -13.637 -9.049 1.00 17.78 99 GLU A O 1
ATOM 1710 N N . ARG A 1 101 ? 3.229 -12.538 -10.043 1.00 16.05 100 ARG A N 1
ATOM 1711 C CA . ARG A 1 101 ? 3.851 -11.240 -9.865 1.00 18.74 100 ARG A CA 1
ATOM 1712 C C . ARG A 1 101 ? 3.918 -10.847 -8.370 1.00 11.10 100 ARG A C 1
ATOM 1713 O O . ARG A 1 101 ? 4.938 -10.314 -7.912 1.00 18.94 100 ARG A O 1
ATOM 1734 N N . ILE A 1 102 ? 2.862 -11.138 -7.592 1.00 9.90 101 ILE A N 1
ATOM 1735 C CA . ILE A 1 102 ? 2.909 -10.978 -6.134 1.00 15.31 101 ILE A CA 1
ATOM 1736 C C . ILE A 1 102 ? 4.029 -11.815 -5.499 1.00 16.34 101 ILE A C 1
ATOM 1737 O O . ILE A 1 102 ? 4.827 -11.317 -4.688 1.00 17.08 101 ILE A O 1
ATOM 1753 N N . LYS A 1 103 ? 4.088 -13.090 -5.861 1.00 15.13 102 LYS A N 1
ATOM 1754 C CA . LYS A 1 103 ? 5.050 -14.005 -5.238 1.00 16.22 102 LYS A CA 1
ATOM 1755 C C . LYS A 1 103 ? 6.487 -13.613 -5.500 1.00 19.90 102 LYS A C 1
ATOM 1756 O O . LYS A 1 103 ? 7.384 -13.887 -4.695 1.00 23.36 102 LYS A O 1
ATOM 1775 N N . LYS A 1 104 ? 6.710 -12.965 -6.634 1.00 20.92 103 LYS A N 1
ATOM 1776 C CA . LYS A 1 104 ? 8.024 -12.460 -6.980 1.00 26.54 103 LYS A CA 1
ATOM 1777 C C . LYS A 1 104 ? 8.561 -11.543 -5.881 1.00 29.54 103 LYS A C 1
ATOM 1778 O O . LYS A 1 104 ? 9.772 -11.514 -5.641 1.00 26.31 103 LYS A O 1
ATOM 1797 N N . TYR A 1 105 ? 7.663 -10.830 -5.187 1.00 22.46 104 TYR A N 1
ATOM 1798 C CA . TYR A 1 105 ? 8.059 -9.795 -4.220 1.00 18.04 104 TYR A CA 1
ATOM 1799 C C . TYR A 1 105 ? 7.880 -10.156 -2.748 1.00 23.58 104 TYR A C 1
ATOM 1800 O O . TYR A 1 105 ? 8.217 -9.368 -1.863 1.00 23.59 104 TYR A O 1
ATOM 1818 N N . LEU A 1 106 ? 7.424 -11.375 -2.476 1.00 27.13 105 LEU A N 1
ATOM 1819 C CA . LEU A 1 106 ? 7.247 -11.813 -1.103 1.00 30.70 105 LEU A CA 1
ATOM 1820 C C . LEU A 1 106 ? 8.591 -12.177 -0.469 1.00 43.97 105 LEU A C 1
ATOM 1821 O O . LEU A 1 106 ? 8.712 -12.104 0.749 1.00 45.92 105 LEU A O 1
ATOM 1838 N N . SER B 1 2 ? 7.937 -21.410 -37.416 1.00 48.10 1 SER B N 1
ATOM 1839 C CA . SER B 1 2 ? 8.821 -20.242 -37.700 1.00 37.00 1 SER B CA 1
ATOM 1840 C C . SER B 1 2 ? 8.411 -19.046 -36.835 1.00 23.93 1 SER B C 1
ATOM 1841 O O . SER B 1 2 ? 7.256 -18.640 -36.824 1.00 22.64 1 SER B O 1
ATOM 1851 N N . VAL B 1 3 ? 9.368 -18.501 -36.103 1.00 16.58 2 VAL B N 1
ATOM 1852 C CA . VAL B 1 3 ? 9.117 -17.361 -35.257 1.00 15.72 2 VAL B CA 1
ATOM 1853 C C . VAL B 1 3 ? 9.267 -16.091 -36.107 1.00 18.33 2 VAL B C 1
ATOM 1854 O O . VAL B 1 3 ? 10.069 -16.058 -37.041 1.00 24.00 2 VAL B O 1
ATOM 1867 N N . VAL B 1 4 ? 8.477 -15.071 -35.791 1.00 11.62 3 VAL B N 1
ATOM 1868 C CA . VAL B 1 4 ? 8.493 -13.782 -36.483 1.00 11.33 3 VAL B CA 1
ATOM 1869 C C . VAL B 1 4 ? 9.295 -12.761 -35.659 1.00 12.14 3 VAL B C 1
ATOM 1870 O O . VAL B 1 4 ? 9.086 -12.643 -34.465 1.00 13.84 3 VAL B O 1
ATOM 1883 N N . GLN B 1 5 ? 10.234 -12.040 -36.284 1.00 11.68 4 GLN B N 1
ATOM 1884 C CA . GLN B 1 5 ? 10.957 -10.996 -35.558 1.00 12.59 4 GLN B CA 1
ATOM 1885 C C . GLN B 1 5 ? 10.107 -9.716 -35.533 1.00 13.27 4 GLN B C 1
ATOM 1886 O O . GLN B 1 5 ? 9.736 -9.202 -36.599 1.00 17.52 4 GLN B O 1
ATOM 1900 N N . LEU B 1 6 ? 9.790 -9.210 -34.334 1.00 10.13 5 LEU B N 1
ATOM 1901 C CA . LEU B 1 6 ? 8.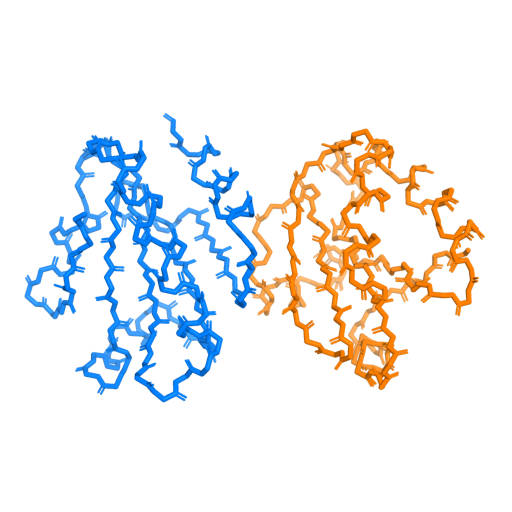943 -8.022 -34.216 1.00 11.65 5 LEU B CA 1
ATOM 1902 C C . LEU B 1 6 ? 9.764 -6.800 -33.876 1.00 12.86 5 LEU B C 1
ATOM 1903 O O . LEU B 1 6 ? 10.848 -6.897 -33.290 1.00 16.35 5 LEU B O 1
ATOM 1919 N N . ASN B 1 7 ? 9.248 -5.643 -34.268 1.00 11.57 6 ASN B N 1
ATOM 1920 C CA . ASN B 1 7 ? 9.966 -4.390 -34.059 1.00 12.98 6 ASN B CA 1
ATOM 1921 C C . ASN B 1 7 ? 8.979 -3.260 -34.201 1.00 14.19 6 ASN B C 1
ATOM 1922 O O . ASN B 1 7 ? 7.794 -3.490 -34.460 1.00 16.99 6 ASN B O 1
ATOM 1933 N N A ASP B 1 8 ? 9.430 -2.029 -34.008 0.51 18.99 7 ASP B N 1
ATOM 1934 N N B ASP B 1 8 ? 9.471 -2.040 -34.013 0.49 19.01 7 ASP B N 1
ATOM 1935 C CA A ASP B 1 8 ? 8.511 -0.906 -34.114 0.51 20.76 7 ASP B CA 1
ATOM 1936 C CA B ASP B 1 8 ? 8.652 -0.840 -34.136 0.49 19.81 7 ASP B CA 1
ATOM 1937 C C A ASP B 1 8 ? 7.816 -0.885 -35.475 0.51 24.72 7 ASP B C 1
ATOM 1938 C C B ASP B 1 8 ? 7.915 -0.766 -35.477 0.49 23.89 7 ASP B C 1
ATOM 1939 O O A ASP B 1 8 ? 6.658 -0.476 -35.577 0.51 26.68 7 ASP B O 1
ATOM 1940 O O B ASP B 1 8 ? 6.827 -0.196 -35.566 0.49 27.35 7 ASP B O 1
ATOM 1957 N N . GLU B 1 9 ? 8.506 -1.360 -36.509 1.00 23.36 8 GLU B N 1
ATOM 1958 C CA . GLU B 1 9 ? 7.982 -1.284 -37.870 1.00 19.63 8 GLU B CA 1
ATOM 1959 C C . GLU B 1 9 ? 6.840 -2.279 -38.217 1.00 35.99 8 GLU B C 1
ATOM 1960 O O . GLU B 1 9 ? 6.034 -2.005 -39.103 1.00 31.87 8 GLU B O 1
ATOM 1973 N N . ASN B 1 10 ? 6.739 -3.411 -37.523 1.00 20.18 9 ASN B N 1
ATOM 1974 C CA . ASN B 1 10 ? 5.688 -4.361 -37.848 1.00 15.71 9 ASN B CA 1
ATOM 1975 C C . ASN B 1 10 ? 4.872 -4.814 -36.635 1.00 15.05 9 ASN B C 1
ATOM 1976 O O . ASN B 1 10 ? 3.998 -5.647 -36.793 1.00 15.19 9 ASN B O 1
ATOM 1987 N N . PHE B 1 11 ? 5.142 -4.294 -35.426 1.00 12.69 10 PHE B N 1
ATOM 1988 C CA . PHE B 1 11 ? 4.492 -4.825 -34.217 1.00 11.08 10 PHE B CA 1
ATOM 1989 C C . PHE B 1 11 ? 2.955 -4.781 -34.382 1.00 20.10 10 PHE B C 1
ATOM 1990 O O . PHE B 1 11 ? 2.276 -5.806 -34.259 1.00 13.56 10 PHE B O 1
ATOM 2007 N N . ASP B 1 12 ? 2.408 -3.609 -34.675 1.00 20.45 11 ASP B N 1
ATOM 2008 C CA . ASP B 1 12 ? 0.943 -3.477 -34.757 1.00 18.56 11 ASP B CA 1
ATOM 2009 C C . ASP B 1 12 ? 0.380 -4.230 -35.969 1.00 22.47 11 ASP B C 1
ATOM 2010 O O . ASP B 1 12 ? -0.746 -4.735 -35.942 1.00 35.34 11 ASP B O 1
ATOM 2019 N N . GLU B 1 13 ? 1.161 -4.309 -37.034 1.00 18.12 12 GLU B N 1
ATOM 2020 C CA A GLU B 1 13 ? 0.755 -5.008 -38.248 0.37 20.40 12 GLU B CA 1
ATOM 2021 C CA B GLU B 1 13 ? 0.725 -5.008 -38.243 0.63 17.00 12 GLU B CA 1
ATOM 2022 C C . GLU B 1 13 ? 0.535 -6.501 -37.975 1.00 16.07 12 GLU B C 1
ATOM 2023 O O . GLU B 1 13 ? -0.402 -7.113 -38.490 1.00 23.86 12 GLU B O 1
ATOM 2046 N N . VAL B 1 14 ? 1.418 -7.088 -37.176 1.00 12.86 13 VAL B N 1
ATOM 2047 C CA . VAL B 1 14 ? 1.301 -8.513 -36.872 1.00 14.04 13 VAL B CA 1
ATOM 2048 C C . VAL B 1 14 ? 0.230 -8.787 -35.791 1.00 15.99 13 VAL B C 1
ATOM 2049 O O . VAL B 1 14 ? -0.538 -9.749 -35.896 1.00 15.94 13 VAL B O 1
ATOM 2062 N N . ILE B 1 15 ? 0.186 -7.944 -34.758 1.00 14.19 14 ILE B N 1
ATOM 2063 C CA . ILE B 1 15 ? -0.677 -8.216 -33.611 1.00 12.56 14 ILE B CA 1
ATOM 2064 C C . ILE B 1 15 ? -2.149 -7.856 -33.918 1.00 23.69 14 ILE B C 1
ATOM 2065 O O . ILE B 1 15 ? -3.072 -8.665 -33.708 1.00 23.87 14 ILE B O 1
ATOM 2081 N N A LYS B 1 16 ? -2.371 -6.651 -34.421 0.47 21.54 15 LYS B N 1
ATOM 2082 N N B LYS B 1 16 ? -2.353 -6.637 -34.409 0.53 21.14 15 LYS B N 1
ATOM 2083 C CA A LYS B 1 16 ? -3.738 -6.178 -34.632 0.47 26.30 15 LYS B CA 1
ATOM 2084 C CA B LYS B 1 16 ? -3.698 -6.156 -34.724 0.53 28.26 15 LYS B CA 1
ATOM 2085 C C A LYS B 1 16 ? -4.390 -6.894 -35.804 0.47 32.81 15 LYS B C 1
ATOM 2086 C C B LYS B 1 16 ? -4.261 -6.967 -35.871 0.53 34.60 15 LYS B C 1
ATOM 2087 O O A LYS B 1 16 ? -4.504 -6.350 -36.902 0.47 33.87 15 LYS B O 1
ATOM 2088 O O B LYS B 1 16 ? -4.175 -6.567 -37.034 0.53 32.60 15 LYS B O 1
ATOM 2125 N N . LYS B 1 17 ? -4.821 -8.127 -35.546 1.00 41.89 16 LYS B N 1
ATOM 2126 C CA . LYS B 1 17 ? -5.332 -9.029 -36.574 1.00 46.50 16 LYS B CA 1
ATOM 2127 C C . LYS B 1 17 ? -6.611 -9.648 -36.071 1.00 52.56 16 LYS B C 1
ATOM 2128 O O . LYS B 1 17 ? -6.651 -10.166 -34.960 1.00 56.31 16 LYS B O 1
ATOM 2148 N N . ASN B 1 18 ? -7.660 -9.617 -36.877 1.00 41.16 17 ASN B N 1
ATOM 2149 C CA . ASN B 1 18 ? -8.855 -10.324 -36.488 1.00 41.92 17 ASN B CA 1
ATOM 2150 C C . ASN B 1 18 ? -8.502 -11.808 -36.392 1.00 37.01 17 ASN B C 1
ATOM 2151 O O . ASN B 1 18 ? -7.633 -12.302 -37.125 1.00 34.27 17 ASN B O 1
ATOM 2157 N N . ASN B 1 19 ? -9.157 -12.488 -35.459 1.00 33.41 18 ASN B N 1
ATOM 2158 C CA . ASN B 1 19 ? -9.069 -13.937 -35.287 1.00 45.65 18 ASN B CA 1
ATOM 2159 C C . ASN B 1 19 ? -7.656 -14.511 -35.362 1.00 37.07 18 ASN B C 1
ATOM 2160 O O . ASN B 1 19 ? -7.383 -15.422 -36.150 1.00 41.81 18 ASN B O 1
ATOM 2171 N N . LYS B 1 20 ? -6.768 -13.986 -34.528 1.00 20.37 19 LYS B N 1
ATOM 2172 C CA . LYS B 1 20 ? -5.412 -14.524 -34.431 1.00 18.92 19 LYS B CA 1
ATOM 2173 C C . LYS B 1 20 ? -4.845 -14.362 -33.004 1.00 18.23 19 LYS B C 1
ATOM 2174 O O . LYS B 1 20 ? -5.007 -13.296 -32.375 1.00 17.14 19 LYS B O 1
ATOM 2193 N N . VAL B 1 21 ? -4.230 -15.435 -32.492 1.00 16.80 20 VAL B N 1
ATOM 2194 C CA . VAL B 1 21 ? -3.537 -15.403 -31.205 1.00 12.76 20 VAL B CA 1
ATOM 2195 C C . VAL B 1 21 ? -2.062 -15.234 -31.521 1.00 7.53 20 VAL B C 1
ATOM 2196 O O . VAL B 1 21 ? -1.527 -15.953 -32.375 1.00 11.45 20 VAL B O 1
ATOM 2209 N N . VAL B 1 22 ? -1.448 -14.254 -30.856 1.00 6.71 21 VAL B N 1
ATOM 2210 C CA . VAL B 1 22 ? -0.028 -13.974 -31.020 1.00 5.82 21 VAL B CA 1
ATOM 2211 C C . VAL B 1 22 ? 0.634 -14.021 -29.639 1.00 7.48 21 VAL B C 1
ATOM 2212 O O . VAL B 1 22 ? 0.226 -13.337 -28.691 1.00 7.65 21 VAL B O 1
ATOM 2225 N N . VAL B 1 23 ? 1.741 -14.770 -29.558 1.00 5.49 22 VAL B N 1
ATOM 2226 C CA . VAL B 1 23 ? 2.484 -14.884 -28.332 1.00 5.46 22 VAL B CA 1
ATOM 2227 C C . VAL B 1 23 ? 3.827 -14.177 -28.588 1.00 7.92 22 VAL B C 1
ATOM 2228 O O . VAL B 1 23 ? 4.572 -14.593 -29.468 1.00 9.99 22 VAL B O 1
ATOM 2241 N N . VAL B 1 24 ? 4.086 -13.096 -27.853 1.00 5.55 23 VAL B N 1
ATOM 2242 C CA . VAL B 1 24 ? 5.309 -12.291 -28.036 1.00 6.43 23 VAL B CA 1
ATOM 2243 C C . VAL B 1 24 ? 6.270 -12.601 -26.906 1.00 5.53 23 VAL B C 1
ATOM 2244 O O . VAL B 1 24 ? 5.931 -12.462 -25.740 1.00 8.33 23 VAL B O 1
ATOM 2257 N N . ASP B 1 25 ? 7.481 -13.026 -27.274 1.00 5.65 24 ASP B N 1
ATOM 2258 C CA . ASP B 1 25 ? 8.560 -13.347 -26.350 1.00 8.17 24 ASP B CA 1
ATOM 2259 C C . ASP B 1 25 ? 9.425 -12.105 -26.256 1.00 5.87 24 ASP B C 1
ATOM 2260 O O . ASP B 1 25 ? 10.070 -11.735 -27.226 1.00 9.18 24 ASP B O 1
ATOM 2269 N N . PHE B 1 26 ? 9.444 -11.481 -25.077 1.00 6.15 25 PHE B N 1
ATOM 2270 C CA . PHE B 1 26 ? 10.251 -10.329 -24.795 1.00 9.14 25 PHE B CA 1
ATOM 2271 C C . PHE B 1 26 ? 11.554 -10.903 -24.261 1.00 6.57 25 PHE B C 1
ATOM 2272 O O . PHE B 1 26 ? 11.535 -11.585 -23.239 1.00 7.44 25 PHE B O 1
ATOM 2289 N N . TRP B 1 27 ? 12.649 -10.665 -24.982 1.00 6.06 26 TRP B N 1
ATOM 2290 C CA . TRP B 1 27 ? 13.918 -11.315 -24.698 1.00 10.39 26 TRP B CA 1
ATOM 2291 C C . TRP B 1 27 ? 15.110 -10.340 -24.945 1.00 11.11 26 TRP B C 1
ATOM 2292 O O . TRP B 1 27 ? 14.926 -9.201 -25.434 1.00 6.68 26 TRP B O 1
ATOM 2313 N N . ALA B 1 28 ? 16.323 -10.771 -24.566 1.00 7.88 27 ALA B N 1
ATOM 2314 C CA . ALA B 1 28 ? 17.535 -10.113 -24.985 1.00 7.50 27 ALA B CA 1
ATOM 2315 C C . ALA B 1 28 ? 18.699 -11.102 -24.870 1.00 7.92 27 ALA B C 1
ATOM 2316 O O . ALA B 1 28 ? 18.601 -12.137 -24.201 1.00 7.98 27 ALA B O 1
ATOM 2323 N N . GLU B 1 29 ? 19.786 -10.756 -25.554 1.00 8.74 28 GLU B N 1
ATOM 2324 C CA . GLU B 1 29 ? 20.947 -11.653 -25.669 1.00 12.46 28 GLU B CA 1
ATOM 2325 C C . GLU B 1 29 ? 21.607 -11.932 -24.292 1.00 10.77 28 GLU B C 1
ATOM 2326 O O . GLU B 1 29 ? 22.165 -13.024 -24.053 1.00 11.38 28 GLU B O 1
ATOM 2338 N N . TRP B 1 30 ? 21.491 -10.949 -23.412 1.00 10.15 29 TRP B N 1
ATOM 2339 C CA . TRP B 1 30 ? 22.095 -10.981 -22.078 1.00 10.07 29 TRP B CA 1
ATOM 2340 C C . TRP B 1 30 ? 21.167 -11.568 -21.021 1.00 14.77 29 TRP B C 1
ATOM 2341 O O . TRP B 1 30 ? 21.411 -11.390 -19.840 1.00 12.35 29 TRP B O 1
ATOM 2362 N N . CYS B 1 31 ? 20.118 -12.271 -21.446 1.00 12.06 30 CYS B N 1
ATOM 2363 C CA . CYS B 1 31 ? 19.127 -12.829 -20.511 1.00 9.90 30 CYS B CA 1
ATOM 2364 C C . CYS B 1 31 ? 19.241 -14.361 -20.489 1.00 15.69 30 CYS B C 1
ATOM 2365 O O . CYS B 1 31 ? 18.797 -15.029 -21.420 1.00 10.15 30 CYS B O 1
ATOM 2372 N N . GLY B 1 32 ? 19.833 -14.933 -19.435 1.00 16.81 31 GLY B N 1
ATOM 2373 C CA . GLY B 1 32 ? 20.060 -16.373 -19.408 1.00 17.76 31 GLY B CA 1
ATOM 2374 C C . GLY B 1 32 ? 18.825 -17.255 -19.482 1.00 13.91 31 GLY B C 1
ATOM 2375 O O . GLY B 1 32 ? 18.748 -18.230 -20.256 1.00 18.72 31 GLY B O 1
ATOM 2379 N N . PRO B 1 33 ? 17.822 -16.943 -18.656 1.00 17.59 32 PRO B N 1
ATOM 2380 C CA . PRO B 1 33 ? 16.572 -17.716 -18.713 1.00 22.54 32 PRO B CA 1
ATOM 2381 C C . PRO B 1 33 ? 15.816 -17.557 -20.044 1.00 18.58 32 PRO B C 1
ATOM 2382 O O . PRO B 1 33 ? 15.109 -18.487 -20.462 1.00 22.18 32 PRO B O 1
ATOM 2393 N N . CYS B 1 34 ? 15.977 -16.424 -20.737 1.00 13.66 33 CYS B N 1
ATOM 2394 C CA . CYS B 1 34 ? 15.392 -16.302 -22.071 1.00 10.40 33 CYS B CA 1
ATOM 2395 C C . CYS B 1 34 ? 15.998 -17.353 -22.983 1.00 16.39 33 CYS B C 1
ATOM 2396 O O . CYS B 1 34 ? 15.318 -17.962 -23.801 1.00 16.83 33 CYS B O 1
ATOM 2403 N N . ARG B 1 35 ? 17.314 -17.543 -22.888 1.00 13.14 34 ARG B N 1
ATOM 2404 C CA . ARG B 1 35 ? 17.952 -18.390 -23.860 1.00 17.25 34 ARG B CA 1
ATOM 2405 C C . ARG B 1 35 ? 17.460 -19.796 -23.634 1.00 14.82 34 ARG B C 1
ATOM 2406 O O . ARG B 1 35 ? 17.374 -20.593 -24.568 1.00 23.43 34 ARG B O 1
ATOM 2427 N N . MET B 1 36 ? 17.083 -20.085 -22.406 1.00 16.63 35 MET B N 1
ATOM 2428 C CA . MET B 1 36 ? 16.554 -21.395 -22.069 1.00 23.32 35 MET B CA 1
ATOM 2429 C C . MET B 1 36 ? 15.201 -21.767 -22.640 1.00 25.50 35 MET B C 1
ATOM 2430 O O . MET B 1 36 ? 14.993 -22.932 -22.953 1.00 27.08 35 MET B O 1
ATOM 2444 N N . ILE B 1 37 ? 14.291 -20.805 -22.812 1.00 19.06 36 ILE B N 1
ATOM 2445 C CA . ILE B 1 37 ? 12.988 -21.097 -23.391 1.00 21.91 36 ILE B CA 1
ATOM 2446 C C . ILE B 1 37 ? 12.910 -20.874 -24.904 1.00 18.30 36 ILE B C 1
ATOM 2447 O O . ILE B 1 37 ? 11.933 -21.247 -25.535 1.00 15.71 36 ILE B O 1
ATOM 2463 N N . ALA B 1 38 ? 13.950 -20.291 -25.497 1.00 11.44 37 ALA B N 1
ATOM 2464 C CA . ALA B 1 38 ? 13.972 -20.053 -26.948 1.00 8.24 37 ALA B CA 1
ATOM 2465 C C . ALA B 1 38 ? 13.663 -21.342 -27.736 1.00 9.24 37 ALA B C 1
ATOM 2466 O O . ALA B 1 38 ? 12.850 -21.324 -28.621 1.00 10.43 37 ALA B O 1
ATOM 2473 N N . PRO B 1 39 ? 14.257 -22.487 -27.363 1.00 10.61 38 PRO B N 1
ATOM 2474 C CA . PRO B 1 39 ? 13.970 -23.728 -28.089 1.00 13.82 38 PRO B CA 1
ATOM 2475 C C . PRO B 1 39 ? 12.542 -24.202 -27.952 1.00 13.00 38 PRO B C 1
ATOM 2476 O O . PRO B 1 39 ? 12.012 -24.822 -28.873 1.00 14.60 38 PRO B O 1
ATOM 2487 N N . ILE B 1 40 ? 11.942 -23.971 -26.793 1.00 10.09 39 ILE B N 1
ATOM 2488 C CA . ILE B 1 40 ? 10.532 -24.308 -26.606 1.00 11.38 39 ILE B CA 1
ATOM 2489 C C . ILE B 1 40 ? 9.661 -23.489 -27.547 1.00 13.33 39 ILE B C 1
ATOM 2490 O O . ILE B 1 40 ? 8.724 -24.020 -28.169 1.00 9.99 39 ILE B O 1
ATOM 2506 N N . ILE B 1 41 ? 9.947 -22.189 -27.642 1.00 10.40 40 ILE B N 1
ATOM 2507 C CA . ILE B 1 41 ? 9.159 -21.291 -28.498 1.00 13.43 40 ILE B CA 1
ATOM 2508 C C . ILE B 1 41 ? 9.321 -21.732 -29.958 1.00 10.89 40 ILE B C 1
ATOM 2509 O O . ILE B 1 41 ? 8.366 -21.798 -30.712 1.00 9.03 40 ILE B O 1
ATOM 2525 N N . GLU B 1 42 ? 10.542 -22.063 -30.362 1.00 11.00 41 GLU B N 1
ATOM 2526 C CA A GLU B 1 42 ? 10.762 -22.509 -31.730 0.59 9.37 41 GLU B CA 1
ATOM 2527 C CA B GLU B 1 42 ? 10.819 -22.552 -31.708 0.41 17.35 41 GLU B CA 1
ATOM 2528 C C . GLU B 1 42 ? 9.969 -23.781 -32.024 1.00 15.96 41 GLU B C 1
ATOM 2529 O O . GLU B 1 42 ? 9.342 -23.892 -33.091 1.00 15.60 41 GLU B O 1
ATOM 2552 N N . GLU B 1 43 ? 9.940 -24.732 -31.102 1.00 13.52 42 GLU B N 1
ATOM 2553 C CA A GLU B 1 43 ? 9.232 -25.987 -31.331 0.67 13.87 42 GLU B CA 1
ATOM 2554 C CA B GLU B 1 43 ? 9.230 -25.969 -31.406 0.33 14.92 42 GLU B CA 1
ATOM 2555 C C . GLU B 1 43 ? 7.715 -25.780 -31.418 1.00 13.82 42 GLU B C 1
ATOM 2556 O O . GLU B 1 43 ? 7.016 -26.346 -32.286 1.00 11.96 42 GLU B O 1
ATOM 2579 N N . LEU B 1 44 ? 7.189 -24.971 -30.508 1.00 12.22 43 LEU B N 1
ATOM 2580 C CA A LEU B 1 44 ? 5.767 -24.638 -30.518 0.14 13.22 43 LEU B CA 1
ATOM 2581 C CA B LEU B 1 44 ? 5.750 -24.679 -30.542 0.86 13.21 43 LEU B CA 1
ATOM 2582 C C . LEU B 1 44 ? 5.391 -23.864 -31.775 1.00 13.58 43 LEU B C 1
ATOM 2583 O O . LEU B 1 44 ? 4.316 -24.030 -32.305 1.00 11.97 43 LEU B O 1
ATOM 2614 N N . ALA B 1 45 ? 6.274 -22.988 -32.231 1.00 10.48 44 ALA B N 1
ATOM 2615 C CA . ALA B 1 45 ? 5.991 -22.193 -33.453 1.00 10.88 44 ALA B CA 1
ATOM 2616 C C . ALA B 1 45 ? 5.808 -23.118 -34.670 1.00 15.17 44 ALA B C 1
ATOM 2617 O O . ALA B 1 45 ? 4.940 -22.870 -35.507 1.00 13.21 44 ALA B O 1
ATOM 2624 N N A LYS B 1 46 ? 6.601 -24.192 -34.725 0.49 14.22 45 LYS B N 1
ATOM 2625 N N B LYS B 1 46 ? 6.619 -24.180 -34.751 0.51 13.93 45 LYS B N 1
ATOM 2626 C CA A LYS B 1 46 ? 6.475 -25.201 -35.773 0.49 15.84 45 LYS B CA 1
ATOM 2627 C CA B LYS B 1 46 ? 6.448 -25.200 -35.785 0.51 15.87 45 LYS B CA 1
ATOM 2628 C C A LYS B 1 46 ? 5.191 -26.014 -35.643 0.49 20.02 45 LYS B C 1
ATOM 2629 C C B LYS B 1 46 ? 5.120 -25.921 -35.622 0.51 20.26 45 LYS B C 1
ATOM 2630 O O A LYS B 1 46 ? 4.477 -26.233 -36.627 0.49 16.86 45 LYS B O 1
ATOM 2631 O O B LYS B 1 46 ? 4.311 -25.988 -36.557 0.51 15.54 45 LYS B O 1
ATOM 2668 N N . GLU B 1 47 ? 4.894 -26.455 -34.425 1.00 15.63 46 GLU B N 1
ATOM 2669 C CA . GLU B 1 47 ? 3.698 -27.217 -34.155 1.00 16.31 46 GLU B CA 1
ATOM 2670 C C . GLU B 1 47 ? 2.413 -26.424 -34.474 1.00 16.63 46 GLU B C 1
ATOM 2671 O O . GLU B 1 47 ? 1.403 -26.965 -35.007 1.00 13.63 46 GLU B O 1
ATOM 2684 N N . TYR B 1 48 ? 2.439 -25.138 -34.123 1.00 14.72 47 TYR B N 1
ATOM 2685 C CA . TYR B 1 48 ? 1.241 -24.288 -34.286 1.00 11.32 47 TYR B CA 1
ATOM 2686 C C . TYR B 1 48 ? 1.298 -23.386 -35.518 1.00 15.25 47 TYR B C 1
ATOM 2687 O O . TYR B 1 48 ? 0.516 -22.422 -35.627 1.00 19.37 47 TYR B O 1
ATOM 2705 N N . ALA B 1 49 ? 2.156 -23.752 -36.473 1.00 17.47 48 ALA B N 1
ATOM 2706 C CA . ALA B 1 49 ? 2.305 -22.994 -37.718 1.00 19.26 48 ALA B CA 1
ATOM 2707 C C . ALA B 1 49 ? 0.935 -22.780 -38.322 1.00 19.72 48 ALA B C 1
ATOM 2708 O O . ALA B 1 49 ? 0.153 -23.729 -38.417 1.00 17.26 48 ALA B O 1
ATOM 2715 N N . GLY B 1 50 ? 0.655 -21.526 -38.694 1.00 18.65 49 GLY B N 1
ATOM 2716 C CA . GLY B 1 50 ? -0.610 -21.124 -39.301 1.00 15.99 49 GLY B CA 1
ATOM 2717 C C . GLY B 1 50 ? -1.771 -20.860 -38.342 1.00 22.51 49 GLY B C 1
ATOM 2718 O O . GLY B 1 50 ? -2.814 -20.306 -38.729 1.00 23.63 49 GLY B O 1
ATOM 2722 N N . LYS B 1 51 ? -1.588 -21.270 -37.091 1.00 19.72 50 LYS B N 1
ATOM 2723 C CA A LYS B 1 51 ? -2.637 -21.206 -36.078 0.58 14.64 50 LYS B CA 1
ATOM 2724 C CA B LYS B 1 51 ? -2.626 -21.214 -36.070 0.42 15.84 50 LYS B CA 1
ATOM 2725 C C . LYS B 1 51 ? -2.326 -20.153 -35.004 1.00 17.78 50 LYS B C 1
ATOM 2726 O O . LYS B 1 51 ? -3.181 -19.341 -34.643 1.00 19.55 50 LYS B O 1
ATOM 2763 N N . VAL B 1 52 ? -1.102 -20.185 -34.500 1.00 8.99 51 VAL B N 1
ATOM 2764 C CA . VAL B 1 52 ? -0.624 -19.182 -33.539 1.00 11.22 51 VAL B CA 1
ATOM 2765 C C . VAL B 1 52 ? 0.647 -18.534 -34.093 1.00 18.03 51 VAL B C 1
ATOM 2766 O O . VAL B 1 52 ? 1.503 -19.224 -34.625 1.00 18.34 51 VAL B O 1
ATOM 2779 N N . VAL B 1 53 ? 0.781 -17.210 -33.963 1.00 8.70 52 VAL B N 1
ATOM 2780 C CA . VAL B 1 53 ? 2.004 -16.523 -34.355 1.00 8.80 52 VAL B CA 1
ATOM 2781 C C . VAL B 1 53 ? 2.862 -16.353 -33.118 1.00 12.72 52 VAL B C 1
ATOM 2782 O O . VAL B 1 53 ? 2.370 -15.934 -32.068 1.00 9.03 52 VAL B O 1
ATOM 2795 N N . PHE B 1 54 ? 4.139 -16.720 -33.232 1.00 6.26 53 PHE B N 1
ATOM 2796 C CA . PHE B 1 54 ? 5.090 -16.508 -32.153 1.00 12.15 53 PHE B CA 1
ATOM 2797 C C . PHE B 1 54 ? 6.034 -15.413 -32.634 1.00 12.97 53 PHE B C 1
ATOM 2798 O O . PHE B 1 54 ? 6.643 -15.529 -33.693 1.00 16.07 53 PHE B O 1
ATOM 2815 N N . GLY B 1 55 ? 6.118 -14.334 -31.878 1.00 6.68 54 GLY B N 1
ATOM 2816 C CA . GLY B 1 55 ? 6.958 -13.227 -32.266 1.00 6.48 54 GLY B CA 1
ATOM 2817 C C . GLY B 1 55 ? 8.025 -13.005 -31.213 1.00 14.13 54 GLY B C 1
ATOM 2818 O O . GLY B 1 55 ? 7.819 -13.389 -30.069 1.00 12.32 54 GLY B O 1
ATOM 2822 N N . LYS B 1 56 ? 9.151 -12.425 -31.631 1.00 9.19 55 LYS B N 1
ATOM 2823 C CA . LYS B 1 56 ? 10.287 -12.128 -30.755 1.00 7.93 55 LYS B CA 1
ATOM 2824 C C . LYS B 1 56 ? 10.499 -10.625 -30.714 1.00 7.52 55 LYS B C 1
ATOM 2825 O O . LYS B 1 56 ? 10.641 -9.982 -31.765 1.00 10.74 55 LYS B O 1
ATOM 2844 N N . LEU B 1 57 ? 10.536 -10.071 -29.510 1.00 6.00 56 LEU B N 1
ATOM 2845 C CA . LEU B 1 57 ? 10.672 -8.641 -29.311 1.00 6.23 56 LEU B CA 1
ATOM 2846 C C . LEU B 1 57 ? 11.911 -8.444 -28.430 1.00 6.45 56 LEU B C 1
ATOM 2847 O O . LEU B 1 57 ? 11.910 -8.717 -27.241 1.00 6.43 56 LEU B O 1
ATOM 2863 N N . ASN B 1 58 ? 12.999 -8.024 -29.074 1.00 6.78 57 ASN B N 1
ATOM 2864 C CA . ASN B 1 58 ? 14.238 -7.789 -28.347 1.00 9.79 57 ASN B CA 1
ATOM 2865 C C . ASN B 1 58 ? 14.155 -6.453 -27.568 1.00 11.54 57 ASN B C 1
ATOM 2866 O O . ASN B 1 58 ? 14.051 -5.359 -28.159 1.00 12.57 57 ASN B O 1
ATOM 2877 N N . VAL B 1 59 ? 14.189 -6.541 -26.240 1.00 6.77 58 VAL B N 1
ATOM 2878 C CA . VAL B 1 59 ? 13.969 -5.335 -25.427 1.00 11.29 58 VAL B CA 1
ATOM 2879 C C . VAL B 1 59 ? 15.096 -4.288 -25.507 1.00 17.89 58 VAL B C 1
ATOM 2880 O O . VAL B 1 59 ? 14.872 -3.118 -25.232 1.00 15.04 58 VAL B O 1
ATOM 2893 N N . ASP B 1 60 ? 16.301 -4.696 -25.883 1.00 22.08 59 ASP B N 1
ATOM 2894 C CA . ASP B 1 60 ? 17.354 -3.722 -26.189 1.00 26.65 59 ASP B CA 1
ATOM 2895 C C . ASP B 1 60 ? 17.085 -2.916 -27.438 1.00 25.19 59 ASP B C 1
ATOM 2896 O O . ASP B 1 60 ? 17.330 -1.712 -27.473 1.00 32.00 59 ASP B O 1
ATOM 2905 N N A GLU B 1 61 ? 16.591 -3.569 -28.478 0.49 17.94 60 GLU B N 1
ATOM 2906 N N B GLU B 1 61 ? 16.558 -3.595 -28.456 0.51 18.37 60 GLU B N 1
ATOM 2907 C CA A GLU B 1 61 ? 16.308 -2.870 -29.717 0.49 16.35 60 GLU B CA 1
ATOM 2908 C CA B GLU B 1 61 ? 16.305 -3.008 -29.768 0.51 16.67 60 GLU B CA 1
ATOM 2909 C C A GLU B 1 61 ? 15.029 -2.049 -29.590 0.49 20.28 60 GLU B C 1
ATOM 2910 C C B GLU B 1 61 ? 14.933 -2.289 -29.831 0.51 20.60 60 GLU B C 1
ATOM 2911 O O A GLU B 1 61 ? 14.941 -0.926 -30.092 0.49 15.23 60 GLU B O 1
ATOM 2912 O O B GLU B 1 61 ? 14.690 -1.459 -30.712 0.51 21.08 60 GLU B O 1
ATOM 2935 N N . ASN B 1 62 ? 14.046 -2.597 -28.886 1.00 13.89 61 ASN B N 1
ATOM 2936 C CA . ASN B 1 62 ? 12.737 -1.961 -28.810 1.00 13.29 61 ASN B CA 1
ATOM 2937 C C . ASN B 1 62 ? 12.195 -1.740 -27.384 1.00 15.64 61 ASN B C 1
ATOM 2938 O O . ASN B 1 62 ? 11.120 -2.234 -27.037 1.00 14.45 61 ASN B O 1
ATOM 2950 N N . PRO B 1 63 ? 12.928 -0.960 -26.545 1.00 16.14 62 PRO B N 1
ATOM 2951 C CA . PRO B 1 63 ? 12.521 -0.787 -25.150 1.00 16.95 62 PRO B CA 1
ATOM 2952 C C . PRO B 1 63 ? 11.197 -0.038 -25.013 1.00 20.39 62 PRO B C 1
ATOM 2953 O O . PRO B 1 63 ? 10.465 -0.223 -24.033 1.00 18.99 62 PRO B O 1
ATOM 2964 N N . GLU B 1 64 ? 10.907 0.806 -26.002 1.00 20.31 63 GLU B N 1
ATOM 2965 C CA . GLU B 1 64 ? 9.665 1.558 -26.039 1.00 21.97 63 GLU B CA 1
ATOM 2966 C C . GLU B 1 64 ? 8.470 0.634 -26.029 1.00 20.62 63 GLU B C 1
ATOM 2967 O O . GLU B 1 64 ? 7.463 0.925 -25.388 1.00 14.65 63 GLU B O 1
ATOM 2979 N N . ILE B 1 65 ? 8.577 -0.487 -26.741 1.00 19.58 64 ILE B N 1
ATOM 2980 C CA . ILE B 1 65 ? 7.449 -1.403 -26.854 1.00 16.81 64 ILE B CA 1
ATOM 2981 C C . ILE B 1 65 ? 7.273 -2.163 -25.567 1.00 14.42 64 ILE B C 1
ATOM 2982 O O . ILE B 1 65 ? 6.155 -2.335 -25.098 1.00 12.57 64 ILE B O 1
ATOM 2998 N N . ALA B 1 66 ? 8.389 -2.587 -24.980 1.00 11.13 65 ALA B N 1
ATOM 2999 C CA . ALA B 1 66 ? 8.387 -3.178 -23.647 1.00 10.69 65 ALA B CA 1
ATOM 3000 C C . ALA B 1 66 ? 7.784 -2.207 -22.627 1.00 14.54 65 ALA B C 1
ATOM 3001 O O . ALA B 1 66 ? 6.972 -2.600 -21.798 1.00 13.57 65 ALA B O 1
ATOM 3008 N N . ALA B 1 67 ? 8.174 -0.940 -22.688 1.00 15.00 66 ALA B N 1
ATOM 3009 C CA . ALA B 1 67 ? 7.680 0.019 -21.705 1.00 17.90 66 ALA B CA 1
ATOM 3010 C C . ALA B 1 67 ? 6.177 0.235 -21.869 1.00 16.60 66 ALA B C 1
ATOM 3011 O O . ALA B 1 67 ? 5.454 0.336 -20.878 1.00 19.36 66 ALA B O 1
ATOM 3018 N N . LYS B 1 68 ? 5.709 0.302 -23.108 1.00 15.26 67 LYS B N 1
ATOM 3019 C CA . LYS B 1 68 ? 4.264 0.495 -23.362 1.00 18.92 67 LYS B CA 1
ATOM 3020 C C . LYS B 1 68 ? 3.408 -0.610 -22.774 1.00 21.96 67 LYS B C 1
ATOM 3021 O O . LYS B 1 68 ? 2.288 -0.357 -22.301 1.00 19.91 67 LYS B O 1
ATOM 3040 N N . TYR B 1 69 ? 3.914 -1.845 -22.799 1.00 16.00 68 TYR B N 1
ATOM 3041 C CA . TYR B 1 69 ? 3.144 -2.982 -22.277 1.00 14.27 68 TYR B CA 1
ATOM 3042 C C . TYR B 1 69 ? 3.481 -3.318 -20.836 1.00 11.65 68 TYR B C 1
ATOM 3043 O O . TYR B 1 69 ? 3.029 -4.328 -20.319 1.00 15.65 68 TYR B O 1
ATOM 3061 N N . GLY B 1 70 ? 4.245 -2.436 -20.169 1.00 11.82 69 GLY B N 1
ATOM 3062 C CA . GLY B 1 70 ? 4.619 -2.638 -18.787 1.00 13.02 69 GLY B CA 1
ATOM 3063 C C . GLY B 1 70 ? 5.524 -3.847 -18.540 1.00 16.49 69 GLY B C 1
ATOM 3064 O O . GLY B 1 70 ? 5.397 -4.519 -17.530 1.00 15.70 69 GLY B O 1
ATOM 3068 N N . ILE B 1 71 ? 6.427 -4.149 -19.464 1.00 12.92 70 ILE B N 1
ATOM 3069 C CA . ILE B 1 71 ? 7.296 -5.318 -19.260 1.00 12.65 70 ILE B CA 1
ATOM 3070 C C . ILE B 1 71 ? 8.558 -4.838 -18.549 1.00 17.36 70 ILE B C 1
ATOM 3071 O O . ILE B 1 71 ? 9.380 -4.133 -19.141 1.00 21.91 70 ILE B O 1
ATOM 3087 N N . MET B 1 72 ? 8.709 -5.218 -17.287 1.00 23.35 71 MET B N 1
ATOM 3088 C CA . MET B 1 72 ? 9.809 -4.708 -16.494 1.00 26.69 71 MET B CA 1
ATOM 3089 C C . MET B 1 72 ? 10.882 -5.745 -16.219 1.00 33.58 71 MET B C 1
ATOM 3090 O O . MET B 1 72 ? 11.940 -5.386 -15.751 1.00 35.22 71 MET B O 1
ATOM 3104 N N . SER B 1 73 ? 10.624 -7.021 -16.481 1.00 15.27 72 SER B N 1
ATOM 3105 C CA . SER B 1 73 ? 11.707 -8.016 -16.426 1.00 21.98 72 SER B CA 1
ATOM 3106 C C . SER B 1 73 ? 11.531 -9.047 -17.531 1.00 19.81 72 SER B C 1
ATOM 3107 O O . SER B 1 73 ? 10.450 -9.194 -18.049 1.00 20.90 72 SER B O 1
ATOM 3115 N N . ILE B 1 74 ? 12.595 -9.748 -17.909 1.00 14.47 73 ILE B N 1
ATOM 3116 C CA . ILE B 1 74 ? 12.467 -10.778 -18.923 1.00 9.91 73 ILE B CA 1
ATOM 3117 C C . ILE B 1 74 ? 13.114 -12.031 -18.359 1.00 18.02 73 ILE B C 1
ATOM 3118 O O . ILE B 1 74 ? 13.975 -11.943 -17.468 1.00 17.69 73 ILE B O 1
ATOM 3134 N N . PRO B 1 75 ? 12.712 -13.198 -18.866 1.00 13.65 74 PRO B N 1
ATOM 3135 C CA . PRO B 1 75 ? 11.770 -13.385 -19.963 1.00 11.41 74 PRO B CA 1
ATOM 3136 C C . PRO B 1 75 ? 10.329 -13.047 -19.540 1.00 14.84 74 PRO B C 1
ATOM 3137 O O . PRO B 1 75 ? 9.956 -13.206 -18.376 1.00 14.13 74 PRO B O 1
ATOM 3148 N N . THR B 1 76 ? 9.570 -12.500 -20.475 1.00 14.00 75 THR B N 1
ATOM 3149 C CA . THR B 1 76 ? 8.112 -12.371 -20.319 1.00 13.52 75 THR B CA 1
ATOM 3150 C C . THR B 1 76 ? 7.492 -12.731 -21.659 1.00 16.15 75 THR B C 1
ATOM 3151 O O . THR B 1 76 ? 7.967 -12.278 -22.700 1.00 11.56 75 THR B O 1
ATOM 3162 N N . LEU B 1 77 ? 6.430 -13.542 -21.635 1.00 8.11 76 LEU B N 1
ATOM 3163 C CA A LEU B 1 77 ? 5.652 -13.819 -22.822 0.25 7.35 76 LEU B CA 1
ATOM 3164 C CA B LEU B 1 77 ? 5.666 -13.828 -22.817 0.75 5.95 76 LEU B CA 1
ATOM 3165 C C . LEU B 1 77 ? 4.328 -13.094 -22.659 1.00 6.08 76 LEU B C 1
ATOM 3166 O O . LEU B 1 77 ? 3.699 -13.198 -21.617 1.00 10.62 76 LEU B O 1
ATOM 3197 N N . LEU B 1 78 ? 3.955 -12.356 -23.684 1.00 6.09 77 LEU B N 1
ATOM 3198 C CA . LEU B 1 78 ? 2.721 -11.553 -23.691 1.00 6.95 77 LEU B CA 1
ATOM 3199 C C . LEU B 1 78 ? 1.794 -12.161 -24.720 1.00 7.83 77 LEU B C 1
ATOM 3200 O O . LEU B 1 78 ? 2.168 -12.299 -25.893 1.00 7.96 77 LEU B O 1
ATOM 3216 N N . PHE B 1 79 ? 0.552 -12.490 -24.305 1.00 6.47 78 PHE B N 1
ATOM 3217 C CA . PHE B 1 79 ? -0.373 -13.179 -25.175 1.00 6.25 78 PHE B CA 1
ATOM 3218 C C . PHE B 1 79 ? -1.399 -12.138 -25.700 1.00 6.45 78 PHE B C 1
ATO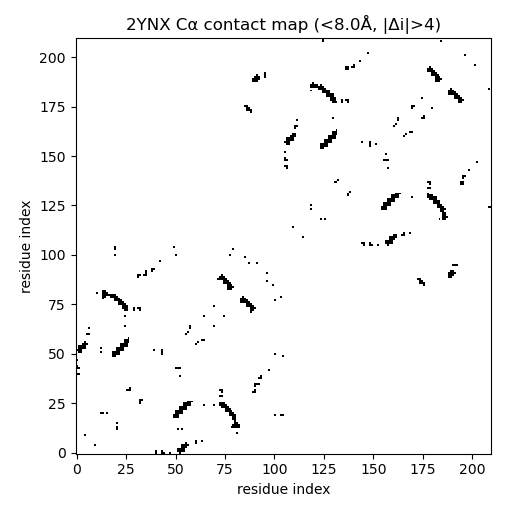M 3219 O O . PHE B 1 79 ? -1.979 -11.411 -24.915 1.00 6.88 78 PHE B O 1
ATOM 3236 N N . PHE B 1 80 ? -1.614 -12.112 -27.017 1.00 6.37 79 PHE B N 1
ATOM 3237 C CA . PHE B 1 80 ? -2.605 -11.216 -27.635 1.00 7.16 79 PHE B CA 1
ATOM 3238 C C . PHE B 1 80 ? -3.649 -12.079 -28.322 1.00 7.60 79 PHE B C 1
ATOM 3239 O O . PHE B 1 80 ? -3.324 -13.126 -28.907 1.00 9.93 79 PHE B O 1
ATOM 3256 N N . LYS B 1 81 ? -4.913 -11.669 -28.260 1.00 7.31 80 LYS B N 1
ATOM 3257 C CA . LYS B 1 81 ? -5.941 -12.365 -29.032 1.00 7.61 80 LYS B CA 1
ATOM 3258 C C . LYS B 1 81 ? -6.731 -11.256 -29.721 1.00 11.43 80 LYS B C 1
ATOM 3259 O O . LYS B 1 81 ? -7.203 -10.318 -29.068 1.00 8.96 80 LYS B O 1
ATOM 3278 N N . ASN B 1 82 ? -6.753 -11.307 -31.054 1.00 11.38 81 ASN B N 1
ATOM 3279 C CA . ASN B 1 82 ? -7.413 -10.285 -31.837 1.00 12.19 81 ASN B CA 1
ATOM 3280 C C . ASN B 1 82 ? -6.894 -8.870 -31.529 1.00 12.01 81 ASN B C 1
ATOM 3281 O O . ASN B 1 82 ? -7.647 -7.901 -31.494 1.00 13.82 81 ASN B O 1
ATOM 3292 N N . GLY B 1 83 ? -5.599 -8.744 -31.253 1.00 13.31 82 GLY B N 1
ATOM 3293 C CA . GLY B 1 83 ? -5.029 -7.441 -30.999 1.00 14.28 82 GLY B CA 1
ATOM 3294 C C . GLY B 1 83 ? -5.044 -6.929 -29.563 1.00 13.25 82 GLY B C 1
ATOM 3295 O O . GLY B 1 83 ? -4.549 -5.844 -29.293 1.00 16.83 82 GLY B O 1
ATOM 3299 N N . LYS B 1 84 ? -5.594 -7.717 -28.648 1.00 11.15 83 LYS B N 1
ATOM 3300 C CA A LYS B 1 84 ? -5.773 -7.305 -27.259 0.33 14.15 83 LYS B CA 1
ATOM 3301 C CA B LYS B 1 84 ? -5.744 -7.301 -27.260 0.67 14.23 83 LYS B CA 1
ATOM 3302 C C . LYS B 1 84 ? -4.955 -8.190 -26.319 1.00 7.36 83 LYS B C 1
ATOM 3303 O O . LYS B 1 84 ? -4.919 -9.402 -26.488 1.00 6.92 83 LYS B O 1
ATOM 3340 N N . VAL B 1 85 ? -4.341 -7.571 -25.324 1.00 11.27 84 VAL B N 1
ATOM 3341 C CA . VAL B 1 85 ? -3.574 -8.307 -24.323 1.00 11.25 84 VAL B CA 1
ATOM 3342 C C . VAL B 1 85 ? -4.539 -9.147 -23.498 1.00 6.07 84 VAL B C 1
ATOM 3343 O O . VAL B 1 85 ? -5.567 -8.651 -22.999 1.00 8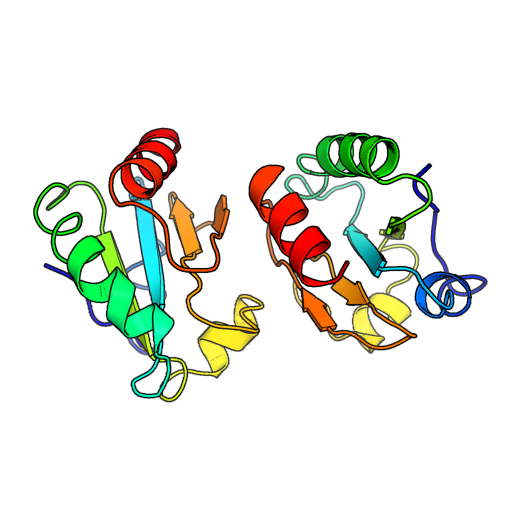.95 84 VAL B O 1
ATOM 3356 N N . VAL B 1 86 ? -4.270 -10.446 -23.411 1.00 5.83 85 VAL B N 1
ATOM 3357 C CA . VAL B 1 86 ? -5.094 -11.331 -22.596 1.00 7.36 85 VAL B CA 1
ATOM 3358 C C . VAL B 1 86 ? -4.343 -12.159 -21.526 1.00 8.66 85 VAL B C 1
ATOM 3359 O O . VAL B 1 86 ? -4.976 -12.769 -20.656 1.00 7.71 85 VAL B O 1
ATOM 3372 N N . ASP B 1 87 ? -3.019 -12.228 -21.608 1.00 8.19 86 ASP B N 1
ATOM 3373 C CA . ASP B 1 87 ? -2.281 -12.967 -20.583 1.00 7.51 86 ASP B CA 1
ATOM 3374 C C . ASP B 1 87 ? -0.816 -12.574 -20.627 1.00 8.44 86 ASP B C 1
ATOM 3375 O O . ASP B 1 87 ? -0.325 -12.009 -21.607 1.00 9.15 86 ASP B O 1
ATOM 3384 N N . GLN B 1 88 ? -0.114 -12.852 -19.544 1.00 6.43 87 GLN B N 1
ATOM 3385 C CA . GLN B 1 88 ? 1.340 -12.674 -19.557 1.00 6.07 87 GLN B CA 1
ATOM 3386 C C . GLN B 1 88 ? 1.983 -13.635 -18.574 1.00 9.83 87 GLN B C 1
ATOM 3387 O O . GLN B 1 88 ? 1.450 -13.901 -17.488 1.00 12.09 87 GLN B O 1
ATOM 3401 N N . LEU B 1 89 ? 3.131 -14.187 -18.986 1.00 14.97 88 LEU B N 1
ATOM 3402 C CA . LEU B 1 89 ? 3.782 -15.248 -18.225 1.00 15.08 88 LEU B CA 1
ATOM 3403 C C . LEU B 1 89 ? 5.201 -14.767 -17.991 1.00 13.61 88 LEU B C 1
ATOM 3404 O O . LEU B 1 89 ? 5.789 -14.181 -18.895 1.00 16.16 88 LEU B O 1
ATOM 3420 N N . VAL B 1 90 ? 5.776 -15.013 -16.819 1.00 14.17 89 VAL B N 1
ATOM 3421 C CA . VAL B 1 90 ? 7.181 -14.669 -16.649 1.00 8.25 89 VAL B CA 1
ATOM 3422 C C . VAL B 1 90 ? 7.949 -15.932 -16.289 1.00 17.45 89 VAL B C 1
ATOM 3423 O O . VAL B 1 90 ? 7.432 -16.824 -15.617 1.00 20.13 89 VAL B O 1
ATOM 3436 N N . GLY B 1 91 ? 9.181 -15.992 -16.778 1.00 18.24 90 GLY B N 1
ATOM 3437 C CA . GLY B 1 91 ? 10.101 -17.029 -16.414 1.00 29.66 90 GLY B CA 1
ATOM 3438 C C . GLY B 1 91 ? 10.015 -18.163 -17.401 1.00 26.88 90 GLY B C 1
ATOM 3439 O O . GLY B 1 91 ? 9.126 -18.239 -18.257 1.00 31.78 90 GLY B O 1
ATOM 3443 N N . ALA B 1 92 ? 10.978 -19.046 -17.272 1.00 18.10 91 ALA B N 1
ATOM 3444 C CA . ALA B 1 92 ? 10.967 -20.285 -17.992 1.00 25.08 91 ALA B CA 1
ATOM 3445 C C . ALA B 1 92 ? 9.822 -21.125 -17.462 1.00 22.47 91 ALA B C 1
ATOM 3446 O O . ALA B 1 92 ? 9.385 -20.968 -16.303 1.00 23.92 91 ALA B O 1
ATOM 3453 N N . MET B 1 93 ? 9.320 -22.008 -18.320 1.00 20.58 92 MET B N 1
ATOM 3454 C CA . MET B 1 93 ? 8.272 -22.927 -17.928 1.00 13.70 92 MET B CA 1
ATOM 3455 C C . MET B 1 93 ? 8.442 -24.229 -18.691 1.00 14.54 92 MET B C 1
ATOM 3456 O O . MET B 1 93 ? 9.071 -24.220 -19.745 1.00 20.20 92 MET B O 1
ATOM 3470 N N . PRO B 1 94 ? 7.847 -25.337 -18.202 1.00 17.32 93 PRO B N 1
ATOM 3471 C CA . PRO B 1 94 ? 7.935 -26.566 -19.034 1.00 9.53 93 PRO B CA 1
ATOM 3472 C C . PRO B 1 94 ? 7.077 -26.414 -20.280 1.00 8.99 93 PRO B C 1
ATOM 3473 O O . PRO B 1 94 ? 6.036 -25.734 -20.258 1.00 9.54 93 PRO B O 1
ATOM 3484 N N A LYS B 1 95 ? 7.511 -27.048 -21.363 0.39 12.89 94 LYS B N 1
ATOM 3485 N N B LYS B 1 95 ? 7.494 -27.040 -21.367 0.61 8.44 94 LYS B N 1
ATOM 3486 C CA A LYS B 1 95 ? 6.876 -26.915 -22.672 0.39 8.13 94 LYS B CA 1
ATOM 3487 C CA B LYS B 1 95 ? 6.851 -26.844 -22.659 0.61 8.09 94 LYS B CA 1
ATOM 3488 C C A LYS B 1 95 ? 5.384 -27.209 -22.629 0.39 8.48 94 LYS B C 1
ATOM 3489 C C B LYS B 1 95 ? 5.368 -27.208 -22.642 0.61 8.66 94 LYS B C 1
ATOM 3490 O O A LYS B 1 95 ? 4.572 -26.460 -23.189 0.39 8.79 94 LYS B O 1
ATOM 3491 O O B LYS B 1 95 ? 4.537 -26.497 -23.233 0.61 9.04 94 LYS B O 1
ATOM 3528 N N . GLU B 1 96 ? 5.018 -28.298 -21.960 1.00 9.44 95 GLU B N 1
ATOM 3529 C CA . GLU B 1 96 ? 3.611 -28.744 -21.950 1.00 9.55 95 GLU B CA 1
ATOM 3530 C C . GLU B 1 96 ? 2.729 -27.711 -21.271 1.00 12.25 95 GLU B C 1
ATOM 3531 O O . GLU B 1 96 ? 1.567 -27.541 -21.626 1.00 11.62 95 GLU B O 1
ATOM 3544 N N . ALA B 1 97 ? 3.275 -27.018 -20.281 1.00 10.51 96 ALA B N 1
ATOM 3545 C CA . ALA B 1 97 ? 2.465 -26.033 -19.549 1.00 13.13 96 ALA B CA 1
ATOM 3546 C C . ALA B 1 97 ? 2.219 -24.788 -20.403 1.00 12.35 96 ALA B C 1
ATOM 3547 O O . ALA B 1 97 ? 1.120 -24.209 -20.391 1.00 12.30 96 ALA B O 1
ATOM 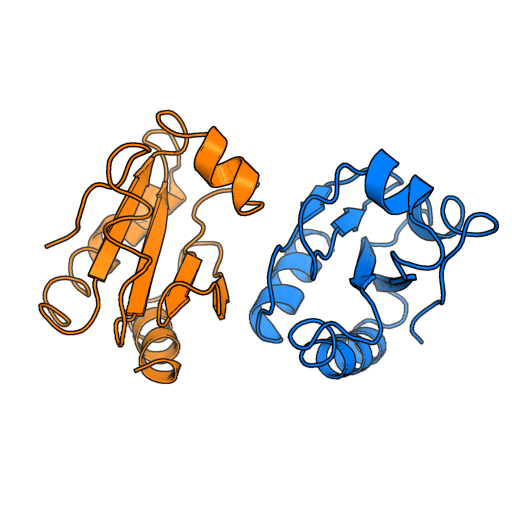3554 N N . LEU B 1 98 ? 3.217 -24.379 -21.172 1.00 10.73 97 LEU B N 1
ATOM 3555 C CA . LEU B 1 98 ? 3.061 -23.234 -22.085 1.00 12.52 97 LEU B CA 1
ATOM 3556 C C . LEU B 1 98 ? 1.999 -23.572 -23.130 1.00 16.42 97 LEU B C 1
ATOM 3557 O O . LEU B 1 98 ? 1.087 -22.780 -23.437 1.00 10.46 97 LEU B O 1
ATOM 3573 N N . LYS B 1 99 ? 2.110 -24.778 -23.660 1.00 8.99 98 LYS B N 1
ATOM 3574 C CA . LYS B 1 99 ? 1.159 -25.257 -24.654 1.00 7.55 98 LYS B CA 1
ATOM 3575 C C . LYS B 1 99 ? -0.254 -25.272 -24.094 1.00 7.75 98 LYS B C 1
ATOM 3576 O O . LYS B 1 99 ? -1.200 -24.842 -24.762 1.00 9.75 98 LYS B O 1
ATOM 3595 N N . GLU B 1 100 ? -0.410 -25.736 -22.862 1.00 8.54 99 GLU B N 1
ATOM 3596 C CA . GLU B 1 100 ? -1.720 -25.823 -22.254 1.00 11.47 99 GLU B CA 1
ATOM 3597 C C . GLU B 1 100 ? -2.294 -24.406 -22.086 1.00 8.39 99 GLU B C 1
ATOM 3598 O O . GLU B 1 100 ? -3.511 -24.190 -22.278 1.00 9.38 99 GLU B O 1
ATOM 3610 N N . ARG B 1 101 ? -1.443 -23.465 -21.691 1.00 11.94 100 ARG B N 1
ATOM 3611 C CA . ARG B 1 101 ? -1.919 -22.084 -21.467 1.00 12.76 100 ARG B CA 1
ATOM 3612 C C . ARG B 1 101 ? -2.393 -21.440 -22.780 1.00 13.38 100 ARG B C 1
ATOM 3613 O O . ARG B 1 101 ? -3.467 -20.771 -22.844 1.00 13.91 100 ARG B O 1
ATOM 3634 N N . ILE B 1 102 ? -1.625 -21.661 -23.837 1.00 10.60 101 ILE B N 1
ATOM 3635 C CA . ILE B 1 102 ? -1.980 -21.182 -25.165 1.00 10.52 101 ILE B CA 1
ATOM 3636 C C . ILE B 1 102 ? -3.332 -21.743 -25.661 1.00 14.58 101 ILE B C 1
ATOM 3637 O O . ILE B 1 102 ? -4.123 -21.014 -26.282 1.00 13.47 101 ILE B O 1
ATOM 3653 N N . LYS B 1 103 ? -3.606 -23.023 -25.376 1.00 11.00 102 LYS B N 1
ATOM 3654 C CA . LYS B 1 103 ? -4.850 -23.662 -25.826 1.00 13.40 102 LYS B CA 1
ATOM 3655 C C . LYS B 1 103 ? -6.100 -22.960 -25.294 1.00 14.50 102 LYS B C 1
ATOM 3656 O O . LYS B 1 103 ? -7.131 -22.956 -25.969 1.00 13.93 102 LYS B O 1
ATOM 3675 N N . LYS B 1 104 ? -6.004 -22.324 -24.132 1.00 12.00 103 LYS B N 1
ATOM 3676 C CA . LYS B 1 104 ? -7.135 -21.579 -23.547 1.00 18.10 103 LYS B CA 1
ATOM 3677 C C . LYS B 1 104 ? -7.656 -20.469 -24.448 1.00 14.29 103 LYS B C 1
ATOM 3678 O O . LYS B 1 104 ? -8.836 -20.067 -24.322 1.00 17.03 103 LYS B O 1
ATOM 3690 N N . TYR B 1 105 ? -6.800 -19.991 -25.357 1.00 11.92 104 TYR B N 1
ATOM 3691 C CA . TYR B 1 105 ? -7.109 -18.809 -26.176 1.00 10.90 104 TYR B CA 1
ATOM 3692 C C . TYR B 1 105 ? -7.434 -19.128 -27.637 1.00 8.70 104 TYR B C 1
ATOM 3693 O O . TYR B 1 105 ? -7.740 -18.239 -28.414 1.00 13.44 104 TYR B O 1
ATOM 3711 N N . LEU B 1 106 ? -7.369 -20.401 -27.988 1.00 14.44 105 LEU B N 1
ATOM 3712 C CA . LEU B 1 106 ? -7.560 -20.808 -29.381 1.00 18.79 105 LEU B CA 1
ATOM 3713 C C . LEU B 1 106 ? -9.027 -20.846 -29.746 1.00 29.25 105 LEU B C 1
ATOM 3714 O O . LEU B 1 106 ? -9.872 -21.140 -28.906 1.00 26.64 105 LEU B O 1
#